Protein AF-0000000086709413 (afdb_homodimer)

Secondary structure (DSSP, 8-state):
---------EEEEEPPHHHHHHTEEEEEGGGGTTT----TTEEEEEEEE-TTS-EEEEEEEEEEETTTEEEEEEE-HHHHHHH---TT-EEEEEEPPTTSSEEE-----/---------EEEEEPPHHHHHHTEEEEEGGGGTTT----TTEEEEEEEE-TTS-EEEEEEEEEEETTTEEEEEEE-HHHHHHH---TT-EEEEEEPPTTSSEEE-----

InterPro domains:
  IPR015300 DNA-binding pseudobarrel domain superfamily [G3DSA:2.40.330.10] (1-108)
  IPR015300 DNA-binding pseudobarrel domain superfamily [SSF101936] (11-97)

Solvent-accessible surface area (backbone atoms only — not comparable to full-atom values): 12435 Å² total; per-residue (Å²): 130,82,78,71,77,70,56,64,52,61,52,73,46,53,38,31,58,65,34,51,77,64,27,38,48,50,45,56,34,76,79,46,50,68,70,44,80,90,46,75,63,27,31,32,45,33,35,35,30,42,82,85,67,52,74,43,80,35,54,31,37,31,41,73,36,96,88,81,36,53,26,34,42,34,59,40,49,67,51,41,75,75,69,56,63,51,58,63,41,50,33,37,38,29,64,56,74,91,88,76,37,66,47,69,69,72,79,80,127,130,83,78,70,76,70,55,64,51,60,51,72,44,52,38,32,59,65,33,51,76,64,26,37,47,50,45,55,33,75,80,47,50,69,70,44,78,90,45,76,62,26,31,32,44,34,34,36,29,42,83,86,68,51,76,43,79,34,55,31,37,30,41,75,38,95,88,80,37,52,26,33,40,35,59,38,51,67,51,39,74,74,68,57,64,50,58,62,41,49,32,37,39,29,63,54,73,90,91,75,36,66,47,71,69,71,78,81,128

Foldseek 3Di:
DPPPPQFDFKDKDFAAQVCLVVQKDKDACVVCVSPDDDDAQKKWWKWKAWPVGDIDIWIKGWHADPVPGIMMMTGRPVCCVPVVDHGRTMMMIGQDPPDGTIDHPPPDD/DPPPPPFDFKDKDFAAQVCLVVQKDKDACVVCVSPDDDDAQKKWWKWKAWPVGDIDIWIKGWHADPVPGIMMMTGRVVVCVPVVDDGRTMMMIGQDPPDGTIDHPPPDD

Sequence (218 aa):
MENQEQGKQSFSSRLTQNEVEDRIILFSYAVVAEFFEFQEDRMFYMDVMDSLGKEWTFVGSFYTNQEVGNYVSINLLQFFTEKGLKPNDEVIFTKRPQGEDEWTWKKFKMENQEQGKQSFSSRLTQNEVEDRIILFSYAVVAEFFEFQEDRMFYMDVMDSLGKEWTFVGSFYTNQEVGNYVSINLLQFFTEKGLKPNDEVIFTKRPQGEDEWTWKKFK

Structure (mmCIF, N/CA/C/O backbone):
data_AF-0000000086709413-model_v1
#
loop_
_entity.id
_entity.type
_entity.pdbx_description
1 polymer 'Uncharacterized protein'
#
loop_
_atom_site.group_PDB
_atom_site.id
_atom_site.type_symbol
_atom_site.label_atom_id
_atom_site.label_alt_id
_atom_site.label_comp_id
_atom_site.label_asym_id
_atom_site.label_entity_id
_atom_site.label_seq_id
_atom_site.pdbx_PDB_ins_code
_atom_site.Cartn_x
_atom_site.Cartn_y
_atom_site.Cartn_z
_atom_site.occupancy
_atom_site.B_iso_or_equiv
_atom_site.auth_seq_id
_atom_site.auth_comp_id
_atom_site.auth_asym_id
_atom_site.auth_atom_id
_atom_site.pdbx_PDB_model_num
ATOM 1 N N . MET A 1 1 ? 16.156 23.062 29.438 1 30.14 1 MET A N 1
ATOM 2 C CA . MET A 1 1 ? 16.297 22.719 28.031 1 30.14 1 MET A CA 1
ATOM 3 C C . MET A 1 1 ? 15.258 21.688 27.609 1 30.14 1 MET A C 1
ATOM 5 O O . MET A 1 1 ? 15.273 20.547 28.094 1 30.14 1 MET A O 1
ATOM 9 N N . GLU A 1 2 ? 13.93 22.078 27.703 1 32.41 2 GLU A N 1
ATOM 10 C CA . GLU A 1 2 ? 12.75 21.219 27.625 1 32.41 2 GLU A CA 1
ATOM 11 C C . GLU A 1 2 ? 12.828 20.297 26.406 1 32.41 2 GLU A C 1
ATOM 13 O O . GLU A 1 2 ? 13.047 20.766 25.281 1 32.41 2 GLU A O 1
ATOM 18 N N . ASN A 1 3 ? 13.523 19.203 26.391 1 37.94 3 ASN A N 1
ATOM 19 C CA . ASN A 1 3 ? 13.766 18.141 25.422 1 37.94 3 ASN A CA 1
ATOM 20 C C . ASN A 1 3 ? 12.523 17.844 24.594 1 37.94 3 ASN A C 1
ATOM 22 O O . ASN A 1 3 ? 11.594 17.188 25.078 1 37.94 3 ASN A O 1
ATOM 26 N N . GLN A 1 4 ? 11.805 18.828 24 1 37 4 GLN A N 1
ATOM 27 C CA . GLN A 1 4 ? 10.547 18.703 23.266 1 37 4 GLN A CA 1
ATOM 28 C C . GLN A 1 4 ? 10.57 17.484 22.344 1 37 4 GLN A C 1
ATOM 30 O O . GLN A 1 4 ? 11.453 17.359 21.484 1 37 4 GLN A O 1
ATOM 35 N N . GLU A 1 5 ? 10.523 16.312 22.734 1 45.03 5 GLU A N 1
ATOM 36 C CA . GLU A 1 5 ? 10.445 15.016 22.062 1 45.03 5 GLU A CA 1
ATOM 37 C C . GLU A 1 5 ? 9.703 15.117 20.734 1 45.03 5 GLU A C 1
ATOM 39 O O . GLU A 1 5 ? 8.484 15.289 20.719 1 45.03 5 GLU A O 1
ATOM 44 N N . GLN A 1 6 ? 9.953 16.141 19.875 1 52.44 6 GLN A N 1
ATOM 45 C CA . GLN A 1 6 ? 9.289 16.484 18.625 1 52.44 6 GLN A CA 1
ATOM 46 C C . GLN A 1 6 ? 8.969 15.227 17.828 1 52.44 6 GLN A C 1
ATOM 48 O O . GLN A 1 6 ? 9.859 14.406 17.562 1 52.44 6 GLN A O 1
ATOM 53 N N . GLY A 1 7 ? 7.844 14.656 18.094 1 57.19 7 GLY A N 1
ATOM 54 C CA . GLY A 1 7 ? 7.363 13.492 17.375 1 57.19 7 GLY A CA 1
ATOM 55 C C . GLY A 1 7 ? 7.887 13.414 15.953 1 57.19 7 GLY A C 1
ATOM 56 O O . GLY A 1 7 ? 8.438 14.383 15.43 1 57.19 7 GLY A O 1
ATOM 57 N N . LYS A 1 8 ? 8.133 12.234 15.453 1 70.5 8 LYS A N 1
ATOM 58 C CA . LYS A 1 8 ? 8.508 12.047 14.055 1 70.5 8 LYS A CA 1
ATOM 59 C C . LYS A 1 8 ? 7.656 12.922 13.141 1 70.5 8 LYS A C 1
ATOM 61 O O . LYS A 1 8 ? 6.434 12.984 13.281 1 70.5 8 LYS A O 1
ATOM 66 N N . GLN A 1 9 ? 8.398 13.742 12.359 1 83.56 9 GLN A N 1
ATOM 67 C CA . GLN A 1 9 ? 7.664 14.633 11.469 1 83.56 9 GLN A CA 1
ATOM 68 C C . GLN A 1 9 ? 7.793 14.188 10.016 1 83.56 9 GLN A C 1
ATOM 70 O O . GLN A 1 9 ? 7.266 14.844 9.109 1 83.56 9 GLN A O 1
ATOM 75 N N . SER A 1 10 ? 8.547 13.094 9.883 1 92.69 10 SER A N 1
ATOM 76 C CA . SER A 1 10 ? 8.734 12.703 8.492 1 92.69 10 SER A CA 1
ATOM 77 C C . SER A 1 10 ? 9.039 11.211 8.375 1 92.69 10 SER A C 1
ATOM 79 O O . SER A 1 10 ? 9.398 10.57 9.367 1 92.69 10 SER A O 1
ATOM 81 N N . PHE A 1 11 ? 8.773 10.609 7.234 1 92.69 11 PHE A N 1
ATOM 82 C CA . PHE A 1 11 ? 9.211 9.266 6.863 1 92.69 11 PHE A CA 1
ATOM 83 C C . PHE A 1 11 ? 9.5 9.18 5.367 1 92.69 11 PHE A C 1
ATOM 85 O O . PHE A 1 11 ? 9.008 10.008 4.59 1 92.69 11 PHE A O 1
ATOM 92 N N . SER A 1 12 ? 10.32 8.258 5.078 1 92 12 SER A N 1
ATOM 93 C CA . SER A 1 12 ? 10.672 8.055 3.676 1 92 12 SER A CA 1
ATOM 94 C C . SER A 1 12 ? 10.094 6.746 3.146 1 92 12 SER A C 1
ATOM 96 O O . SER A 1 12 ? 9.852 5.812 3.912 1 92 12 SER A O 1
ATOM 98 N N . SER A 1 13 ? 9.852 6.738 1.889 1 91.56 13 SER A N 1
ATOM 99 C CA . SER A 1 13 ? 9.383 5.535 1.205 1 91.56 13 SER A CA 1
ATOM 100 C C . SER A 1 13 ? 9.883 5.492 -0.235 1 91.56 13 SER A C 1
ATOM 102 O O . SER A 1 13 ? 10.039 6.531 -0.875 1 91.56 13 SER A O 1
ATOM 104 N N . ARG A 1 14 ? 10.156 4.309 -0.662 1 91.31 14 ARG A N 1
ATOM 105 C CA . ARG A 1 14 ? 10.445 4.105 -2.078 1 91.31 14 ARG A CA 1
ATOM 106 C C . ARG A 1 14 ? 9.195 3.668 -2.836 1 91.31 14 ARG A C 1
ATOM 108 O O . ARG A 1 14 ? 8.516 2.727 -2.426 1 91.31 14 ARG A O 1
ATOM 115 N N . LEU A 1 15 ? 9 4.316 -3.912 1 91.25 15 LEU A N 1
ATOM 116 C CA . LEU A 1 15 ? 7.789 4.035 -4.672 1 91.25 15 LEU A CA 1
ATOM 117 C C . LEU A 1 15 ? 7.891 2.688 -5.375 1 91.25 15 LEU A C 1
ATOM 119 O O . LEU A 1 15 ? 8.914 2.377 -5.992 1 91.25 15 LEU A O 1
ATOM 123 N N . THR A 1 16 ? 6.875 1.906 -5.246 1 90.94 16 THR A N 1
ATOM 124 C CA . THR A 1 16 ? 6.801 0.652 -5.984 1 90.94 16 THR A CA 1
ATOM 125 C C . THR A 1 16 ? 6.258 0.887 -7.395 1 90.94 16 THR A C 1
ATOM 127 O O . THR A 1 16 ? 5.703 1.95 -7.684 1 90.94 16 THR A O 1
ATOM 130 N N . GLN A 1 17 ? 6.488 -0.073 -8.242 1 89.44 17 GLN A N 1
ATOM 131 C CA . GLN A 1 17 ? 5.949 -0.007 -9.594 1 89.44 17 GLN A CA 1
ATOM 132 C C . GLN A 1 17 ? 4.438 0.19 -9.578 1 89.44 17 GLN A C 1
ATOM 134 O O . GLN A 1 17 ? 3.9 1.008 -10.328 1 89.44 17 GLN A O 1
ATOM 139 N N . ASN A 1 18 ? 3.758 -0.518 -8.641 1 90.06 18 ASN A N 1
ATOM 140 C CA . ASN A 1 18 ? 2.303 -0.467 -8.562 1 90.06 18 ASN A CA 1
ATOM 141 C C . ASN A 1 18 ? 1.812 0.913 -8.133 1 90.06 18 ASN A C 1
ATOM 143 O O . ASN A 1 18 ? 0.829 1.423 -8.672 1 90.06 18 ASN A O 1
ATOM 147 N N . GLU A 1 19 ? 2.482 1.489 -7.254 1 91.38 19 GLU A N 1
ATOM 148 C CA . GLU A 1 19 ? 2.109 2.818 -6.773 1 91.38 19 GLU A CA 1
ATOM 149 C C . GLU A 1 19 ? 2.266 3.865 -7.875 1 91.38 19 GLU A C 1
ATOM 151 O O . GLU A 1 19 ? 1.46 4.793 -7.977 1 91.38 19 GLU A O 1
ATOM 156 N N . VAL A 1 20 ? 3.266 3.721 -8.633 1 90.19 20 VAL A N 1
ATOM 157 C CA . VAL A 1 20 ? 3.506 4.652 -9.727 1 90.19 20 VAL A CA 1
ATOM 158 C C . VAL A 1 20 ? 2.416 4.496 -10.789 1 90.19 20 VAL A C 1
ATOM 160 O O . VAL A 1 20 ? 1.867 5.488 -11.273 1 90.19 20 VAL A O 1
ATOM 163 N N . GLU A 1 21 ? 2.137 3.281 -11.117 1 88.12 21 GLU A N 1
ATOM 164 C CA . GLU A 1 21 ? 1.133 3.014 -12.148 1 88.12 21 GLU A CA 1
ATOM 165 C C . GLU A 1 21 ? -0.253 3.465 -11.695 1 88.12 21 GLU A C 1
ATOM 167 O O . GLU A 1 21 ? -1.024 4.008 -12.484 1 88.12 21 GLU A O 1
ATOM 172 N N . ASP A 1 22 ? -0.467 3.348 -10.398 1 89.38 22 ASP A N 1
ATOM 173 C CA . ASP A 1 22 ? -1.793 3.654 -9.875 1 89.38 22 ASP A CA 1
ATOM 174 C C . ASP A 1 22 ? -1.877 5.109 -9.414 1 89.38 22 ASP A C 1
ATOM 176 O O . ASP A 1 22 ? -2.971 5.629 -9.18 1 89.38 22 ASP A O 1
ATOM 180 N N . ARG A 1 23 ? -0.833 5.672 -9.18 1 91.38 23 ARG A N 1
ATOM 181 C CA . ARG A 1 23 ? -0.711 7.059 -8.75 1 91.38 23 ARG A CA 1
ATOM 182 C C . ARG A 1 23 ? -1.275 7.246 -7.344 1 91.38 23 ARG A C 1
ATOM 184 O O . ARG A 1 23 ? -1.819 8.305 -7.023 1 91.38 23 ARG A O 1
ATOM 191 N N . ILE A 1 24 ? -1.296 6.18 -6.609 1 93.56 24 ILE A N 1
ATOM 192 C CA . ILE A 1 24 ? -1.814 6.227 -5.246 1 93.56 24 ILE A CA 1
ATOM 193 C C . ILE A 1 24 ? -0.943 5.367 -4.332 1 93.56 24 ILE A C 1
ATOM 195 O O . ILE A 1 24 ? -0.472 4.301 -4.734 1 93.56 24 ILE A O 1
ATOM 199 N N . ILE A 1 25 ? -0.675 5.844 -3.188 1 94.5 25 ILE A N 1
AT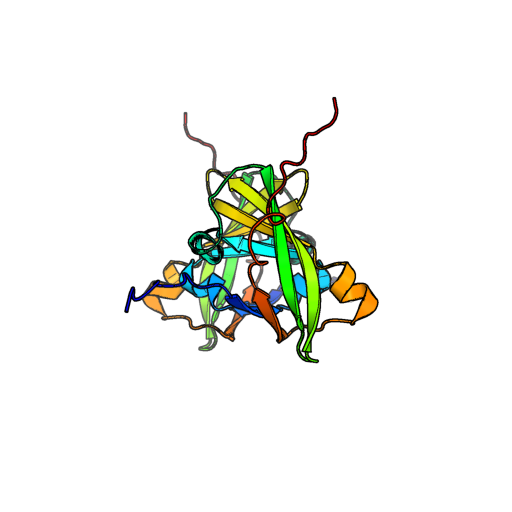OM 200 C CA . ILE A 1 25 ? 0 5.062 -2.156 1 94.5 25 ILE A CA 1
ATOM 201 C C . ILE A 1 25 ? -0.987 4.711 -1.047 1 94.5 25 ILE A C 1
ATOM 203 O O . ILE A 1 25 ? -1.741 5.566 -0.583 1 94.5 25 ILE A O 1
ATOM 207 N N . LEU A 1 26 ? -1.016 3.42 -0.729 1 96.25 26 LEU A N 1
ATOM 208 C CA . LEU A 1 26 ? -1.799 2.91 0.392 1 96.25 26 LEU A CA 1
ATOM 209 C C . LEU A 1 26 ? -0.89 2.324 1.468 1 96.25 26 LEU A C 1
ATOM 211 O O . LEU A 1 26 ? 0.014 1.541 1.164 1 96.25 26 LEU A O 1
ATOM 215 N N . PHE A 1 27 ? -1.166 2.695 2.758 1 96.12 27 PHE A N 1
ATOM 216 C CA . PHE A 1 27 ? -0.385 2.123 3.848 1 96.12 27 PHE A CA 1
ATOM 217 C C . PHE A 1 27 ? -1.156 2.195 5.16 1 96.12 27 PHE A C 1
ATOM 219 O O . PHE A 1 27 ? -2.154 2.912 5.262 1 96.12 27 PHE A O 1
ATOM 226 N N . SER A 1 28 ? -0.691 1.487 6.117 1 95.88 28 SER A N 1
ATOM 227 C CA . SER A 1 28 ? -1.298 1.466 7.445 1 95.88 28 SER A CA 1
ATOM 228 C C . SER A 1 28 ? -1.191 2.826 8.125 1 95.88 28 SER A C 1
ATOM 230 O O . SER A 1 28 ? -0.186 3.523 7.977 1 95.88 28 SER A O 1
ATOM 232 N N . TYR A 1 29 ? -2.145 3.109 8.891 1 95.88 29 TYR A N 1
ATOM 233 C CA . TYR A 1 29 ? -2.152 4.34 9.672 1 95.88 29 TYR A CA 1
ATOM 234 C C . TYR A 1 29 ? -0.973 4.379 10.641 1 95.88 29 TYR A C 1
ATOM 236 O O . TYR A 1 29 ? -0.491 5.457 11 1 95.88 29 TYR A O 1
ATOM 244 N N . ALA A 1 30 ? -0.518 3.307 11.047 1 93.94 30 ALA A N 1
ATOM 245 C CA . ALA A 1 30 ? 0.589 3.238 12 1 93.94 30 ALA A CA 1
ATOM 246 C C . ALA A 1 30 ? 1.767 4.09 11.531 1 93.94 30 ALA A C 1
ATOM 248 O O . ALA A 1 30 ? 2.506 4.641 12.352 1 93.94 30 ALA A O 1
ATOM 249 N N . VAL A 1 31 ? 1.868 4.223 10.266 1 93.62 31 VAL A N 1
ATOM 250 C CA . VAL A 1 31 ? 2.979 4.957 9.672 1 93.62 31 VAL A CA 1
ATOM 251 C C . VAL A 1 31 ? 2.896 6.43 10.062 1 93.62 31 VAL A C 1
ATOM 253 O O . VAL A 1 31 ? 3.922 7.074 10.297 1 93.62 31 VAL A O 1
ATOM 256 N N . VAL A 1 32 ? 1.687 6.945 10.18 1 93.38 32 VAL A N 1
ATOM 257 C CA . VAL A 1 32 ? 1.534 8.383 10.383 1 93.38 32 VAL A CA 1
ATOM 258 C C . VAL A 1 32 ? 0.921 8.641 11.758 1 93.38 32 VAL A C 1
ATOM 260 O O . VAL A 1 32 ? 0.54 9.773 12.07 1 93.38 32 VAL A O 1
ATOM 263 N N . ALA A 1 33 ? 0.832 7.668 12.586 1 93 33 ALA A N 1
ATOM 264 C CA . ALA A 1 33 ? 0.15 7.773 13.875 1 93 33 ALA A CA 1
ATOM 265 C C . ALA A 1 33 ? 0.845 8.781 14.781 1 93 33 ALA A C 1
ATOM 267 O O . ALA A 1 33 ? 0.225 9.336 15.695 1 93 33 ALA A O 1
ATOM 268 N N . GLU A 1 34 ? 2.09 9.016 14.547 1 90.88 34 GLU A N 1
ATOM 269 C CA . GLU A 1 34 ? 2.824 9.984 15.352 1 90.88 34 GLU A CA 1
ATOM 270 C C . GLU A 1 34 ? 2.539 11.414 14.891 1 90.88 34 GLU A C 1
ATOM 272 O O . GLU A 1 34 ? 2.848 12.375 15.594 1 90.88 34 GLU A O 1
ATOM 277 N N . PHE A 1 35 ? 1.959 11.516 13.734 1 89 35 PHE A N 1
ATOM 278 C CA . PHE A 1 35 ? 1.726 12.828 13.133 1 89 35 PHE A CA 1
ATOM 279 C C . PHE A 1 35 ? 0.29 13.281 13.367 1 89 35 PHE A C 1
ATOM 281 O O . PHE A 1 35 ? 0.034 14.469 13.562 1 89 35 PHE A O 1
ATOM 288 N N . PHE A 1 36 ? -0.521 12.336 13.25 1 89.5 36 PHE A N 1
ATOM 289 C CA . PHE A 1 36 ? -1.943 12.656 13.203 1 89.5 36 PHE A CA 1
ATOM 290 C C . PHE A 1 36 ? -2.729 11.758 14.148 1 89.5 36 PHE A C 1
ATOM 292 O O . PHE A 1 36 ? -2.338 10.609 14.391 1 89.5 36 PHE A O 1
ATOM 299 N N . GLU A 1 37 ? -3.775 12.383 14.555 1 90.19 37 GLU A N 1
ATOM 300 C CA . GLU A 1 37 ? -4.785 11.547 15.203 1 90.19 37 GLU A CA 1
ATOM 301 C C . GLU A 1 37 ? -5.734 10.938 14.172 1 90.19 37 GLU A C 1
ATOM 303 O O . GLU A 1 37 ? -6.176 11.625 13.25 1 90.19 37 GLU A O 1
ATOM 308 N N . PHE A 1 38 ? -5.992 9.773 14.422 1 93.44 38 PHE A N 1
ATOM 309 C CA . PHE A 1 38 ? -6.863 9.102 13.469 1 93.44 38 PHE A CA 1
ATOM 310 C C . PHE A 1 38 ? -8.281 9.641 13.555 1 93.44 38 PHE A C 1
ATOM 312 O O . PHE A 1 38 ? -8.828 9.781 14.648 1 93.44 38 PHE A O 1
ATOM 319 N N . GLN A 1 39 ? -8.82 9.953 12.414 1 90.12 39 GLN A N 1
ATOM 320 C CA . GLN A 1 39 ? -10.242 10.234 12.219 1 90.12 39 GLN A CA 1
ATOM 321 C C . GLN A 1 39 ? -10.727 9.711 10.875 1 90.12 39 GLN A C 1
ATOM 323 O O . GLN A 1 39 ? -10.25 10.148 9.82 1 90.12 39 GLN A O 1
ATOM 328 N N . GLU A 1 40 ? -11.656 8.852 10.977 1 89.62 40 GLU A N 1
ATOM 329 C CA . GLU A 1 40 ? -12.141 8.234 9.75 1 89.62 40 GLU A CA 1
ATOM 330 C C . GLU A 1 40 ? -12.742 9.273 8.812 1 89.62 40 GLU A C 1
ATOM 332 O O . GLU A 1 40 ? -13.484 10.164 9.25 1 89.62 40 GLU A O 1
ATOM 337 N N . ASP A 1 41 ? -12.398 9.156 7.578 1 82 41 ASP A N 1
ATOM 338 C CA . ASP A 1 41 ? -12.938 9.984 6.504 1 82 41 ASP A CA 1
ATOM 339 C C . ASP A 1 41 ? -12.469 11.43 6.637 1 82 41 ASP A C 1
ATOM 341 O O . ASP A 1 41 ? -13.094 12.344 6.09 1 82 41 ASP A O 1
ATOM 345 N N . ARG A 1 42 ? -11.523 11.594 7.434 1 87.81 42 ARG A N 1
ATOM 346 C CA . ARG A 1 42 ? -10.883 12.898 7.488 1 87.81 42 ARG A CA 1
ATOM 347 C C . ARG A 1 42 ? -9.688 12.961 6.543 1 87.81 42 ARG A C 1
ATOM 349 O O . ARG A 1 42 ? -9.125 11.93 6.18 1 87.81 42 ARG A O 1
ATOM 356 N N . MET A 1 43 ? -9.461 14.172 6.191 1 92.06 43 MET A N 1
ATOM 357 C CA . MET A 1 43 ? -8.344 14.398 5.277 1 92.06 43 MET A CA 1
ATOM 358 C C . MET A 1 43 ? -7.27 15.258 5.938 1 92.06 43 MET A C 1
ATOM 360 O O . MET A 1 43 ? -7.539 15.969 6.898 1 92.06 43 MET A O 1
ATOM 364 N N . PHE A 1 44 ? -6.066 15.07 5.457 1 91.44 44 PHE A N 1
ATOM 365 C CA . PHE A 1 44 ? -4.941 15.852 5.953 1 91.44 44 PHE A CA 1
ATOM 366 C C . PHE A 1 44 ? -3.986 16.203 4.816 1 91.44 44 PHE A C 1
ATOM 368 O O . PHE A 1 44 ? -3.973 15.539 3.781 1 91.44 44 PHE A O 1
ATOM 375 N N . TYR A 1 45 ? -3.207 17.234 5.074 1 91.12 45 TYR A N 1
ATOM 376 C CA . TYR A 1 45 ? -2.166 17.625 4.133 1 91.12 45 TYR A CA 1
ATOM 377 C C . TYR A 1 45 ? -0.811 17.078 4.551 1 91.12 45 TYR A C 1
ATOM 379 O O . TYR A 1 45 ? -0.48 17.062 5.738 1 91.12 45 TYR A O 1
ATOM 387 N N . MET A 1 46 ? -0.129 16.672 3.578 1 91.62 46 MET A N 1
ATOM 388 C CA . MET A 1 46 ? 1.247 16.219 3.768 1 91.62 46 MET A CA 1
ATOM 389 C C . MET A 1 46 ? 2.152 16.766 2.666 1 91.62 46 MET A C 1
ATOM 391 O O . MET A 1 46 ? 1.764 16.797 1.498 1 91.62 46 MET A O 1
ATOM 395 N N . ASP A 1 47 ? 3.301 17.141 3.104 1 91.81 47 ASP A N 1
ATOM 396 C CA . ASP A 1 47 ? 4.301 17.516 2.107 1 91.81 47 ASP A CA 1
ATOM 397 C C . ASP A 1 47 ? 5.152 16.312 1.706 1 91.81 47 ASP A C 1
ATOM 399 O O . ASP A 1 47 ? 5.535 15.5 2.557 1 91.81 47 ASP A O 1
ATOM 403 N N . VAL A 1 48 ? 5.418 16.203 0.409 1 92.06 48 VAL A N 1
ATOM 404 C CA . VAL A 1 48 ? 6.223 15.117 -0.128 1 92.06 48 VAL A CA 1
ATOM 405 C C . VAL A 1 48 ? 7.371 15.68 -0.959 1 92.06 48 VAL A C 1
ATOM 407 O O . VAL A 1 48 ? 7.145 16.375 -1.949 1 92.06 48 VAL A O 1
ATOM 410 N N . MET A 1 49 ? 8.508 15.344 -0.537 1 91.44 49 MET A N 1
ATOM 411 C CA . MET A 1 49 ? 9.695 15.773 -1.264 1 91.44 49 MET A CA 1
ATOM 412 C C . MET A 1 49 ? 10.172 14.695 -2.23 1 91.44 49 MET A C 1
ATOM 414 O O . MET A 1 49 ? 10.305 13.531 -1.85 1 91.44 49 MET A O 1
ATOM 418 N N . ASP A 1 50 ? 10.414 15.078 -3.418 1 87.12 50 ASP A N 1
ATOM 419 C CA . ASP A 1 50 ? 10.891 14.109 -4.406 1 87.12 50 ASP A CA 1
ATOM 420 C C . ASP A 1 50 ? 12.414 14.039 -4.418 1 87.12 50 ASP A C 1
ATOM 422 O O . ASP A 1 50 ? 13.078 14.68 -3.594 1 87.12 50 ASP A O 1
ATOM 426 N N . SER A 1 51 ? 12.953 13.266 -5.312 1 83.69 51 SER A N 1
ATOM 427 C CA . SER A 1 51 ? 14.383 12.992 -5.359 1 83.69 51 SER A CA 1
ATOM 428 C C . SER A 1 51 ? 15.172 14.211 -5.832 1 83.69 51 SER A C 1
ATOM 430 O O . SER A 1 51 ? 16.391 14.289 -5.637 1 83.69 51 SER A O 1
ATOM 432 N N . LEU A 1 52 ? 14.531 15.172 -6.484 1 84.19 52 LEU A N 1
ATOM 433 C CA . LEU A 1 52 ? 15.195 16.375 -6.973 1 84.19 52 LEU A CA 1
ATOM 434 C C . LEU A 1 52 ? 15.094 17.5 -5.949 1 84.19 52 LEU A C 1
ATOM 436 O O . LEU A 1 52 ? 15.578 18.609 -6.188 1 84.19 52 LEU A O 1
ATOM 440 N N . GLY A 1 53 ? 14.383 17.25 -4.875 1 87.06 53 GLY A N 1
ATOM 441 C CA . GLY A 1 53 ? 14.289 18.219 -3.803 1 87.06 53 GLY A CA 1
ATOM 442 C C . GLY A 1 53 ? 13.039 19.078 -3.893 1 87.06 53 GLY A C 1
ATOM 443 O O . GLY A 1 53 ? 12.844 19.984 -3.076 1 87.06 53 GLY A O 1
ATOM 444 N N . LYS A 1 54 ? 12.258 18.844 -4.953 1 88.94 54 LYS A N 1
ATOM 445 C CA . LYS A 1 54 ? 10.992 19.578 -5.047 1 88.94 54 LYS A CA 1
ATOM 446 C C . LYS A 1 54 ? 9.969 19.031 -4.051 1 88.94 54 LYS A C 1
ATOM 448 O O . LYS A 1 54 ? 9.852 17.812 -3.879 1 88.94 54 LYS A O 1
ATOM 453 N N . GLU A 1 55 ? 9.18 19.969 -3.479 1 89.44 55 GLU A N 1
ATOM 454 C CA . GLU A 1 55 ? 8.156 19.609 -2.506 1 89.44 55 GLU A CA 1
ATOM 455 C C . GLU A 1 55 ? 6.758 19.766 -3.094 1 89.44 55 GLU A C 1
ATOM 457 O O . GLU A 1 55 ? 6.461 20.766 -3.742 1 89.44 55 GLU A O 1
ATOM 462 N N . TRP A 1 56 ? 5.98 18.734 -2.922 1 90.31 56 TRP A N 1
ATOM 463 C CA . TRP A 1 56 ? 4.578 18.719 -3.322 1 90.31 56 TRP A CA 1
ATOM 464 C C . TRP A 1 56 ? 3.668 18.531 -2.111 1 90.31 56 TRP A C 1
ATOM 466 O O . TRP A 1 56 ? 3.998 17.797 -1.183 1 90.31 56 TRP A O 1
ATOM 476 N N . THR A 1 57 ? 2.57 19.234 -2.166 1 90.5 57 THR A N 1
ATOM 477 C CA . THR A 1 57 ? 1.583 19.062 -1.107 1 90.5 57 THR A CA 1
ATOM 478 C C . THR A 1 57 ? 0.448 18.156 -1.575 1 90.5 57 THR A C 1
ATOM 480 O O . THR A 1 57 ? -0.159 18.391 -2.619 1 90.5 57 THR A O 1
ATOM 483 N N . PHE A 1 58 ? 0.223 17.109 -0.777 1 91.56 58 PHE A N 1
ATOM 484 C CA . PHE A 1 58 ? -0.838 16.172 -1.139 1 91.56 58 PHE A CA 1
ATOM 485 C C . PHE A 1 58 ? -1.837 16.016 0.003 1 91.56 58 PHE A C 1
ATOM 487 O O . PHE A 1 58 ? -1.531 16.359 1.15 1 91.56 58 PHE A O 1
ATOM 494 N N . VAL A 1 59 ? -2.938 15.523 -0.43 1 92.31 59 VAL A N 1
ATOM 495 C CA . VAL A 1 59 ? -3.992 15.234 0.536 1 92.31 59 VAL A CA 1
ATOM 496 C C . VAL A 1 59 ? -4.031 13.734 0.825 1 92.31 59 VAL A C 1
ATOM 498 O O . VAL A 1 59 ? -3.979 12.922 -0.097 1 92.31 59 VAL A O 1
ATOM 501 N N . GLY A 1 60 ? -4.004 13.453 2.068 1 94.44 60 GLY A N 1
ATOM 502 C CA . GLY A 1 60 ? -4.242 12.094 2.521 1 94.44 60 GLY A CA 1
ATOM 503 C C . GLY A 1 60 ? -5.58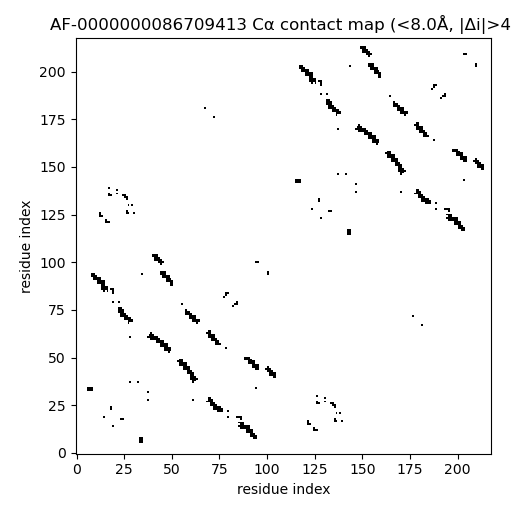2 11.914 3.205 1 94.44 60 GLY A C 1
ATOM 504 O O . GLY A 1 60 ? -6.188 12.891 3.662 1 94.44 60 GLY A O 1
ATOM 505 N N . SER A 1 61 ? -6.066 10.68 3.217 1 95.06 61 SER A N 1
ATOM 506 C CA . SER A 1 61 ? -7.324 10.344 3.881 1 95.06 61 SER A CA 1
ATOM 507 C C . SER A 1 61 ? -7.172 9.117 4.77 1 95.06 61 SER A C 1
ATOM 509 O O . SER A 1 61 ? -6.41 8.203 4.445 1 95.06 61 SER A O 1
ATOM 511 N N . PHE A 1 62 ? -7.969 9.164 5.809 1 96.06 62 PHE A N 1
ATOM 512 C CA . PHE A 1 62 ? -7.988 8.055 6.746 1 96.06 62 PHE A CA 1
ATOM 513 C C . PHE A 1 62 ? -9.18 7.141 6.484 1 96.06 62 PHE A C 1
ATOM 515 O O . PHE A 1 62 ? -10.297 7.613 6.266 1 96.06 62 PHE A O 1
ATOM 522 N N . TYR A 1 63 ? -8.938 5.918 6.543 1 96.12 63 TYR A N 1
ATOM 523 C CA . TYR A 1 63 ? -9.992 4.926 6.363 1 96.12 63 TYR A CA 1
ATOM 524 C C . TYR A 1 63 ? -9.883 3.818 7.402 1 96.12 63 TYR A C 1
ATOM 526 O O . TYR A 1 63 ? -8.812 3.592 7.969 1 96.12 63 TYR A O 1
ATOM 534 N N . THR A 1 64 ? -11 3.191 7.66 1 95.88 64 THR A N 1
ATOM 535 C CA . THR A 1 64 ? -11.031 1.999 8.5 1 95.88 64 THR A CA 1
ATOM 536 C C . THR A 1 64 ? -11.633 0.819 7.742 1 95.88 64 THR A C 1
ATOM 538 O O . THR A 1 64 ? -12.578 0.988 6.965 1 95.88 64 THR A O 1
ATOM 541 N N . ASN A 1 65 ? -11.008 -0.25 7.828 1 93.75 65 ASN A N 1
ATOM 542 C CA . ASN A 1 65 ? -11.523 -1.549 7.402 1 93.75 65 ASN A CA 1
ATOM 543 C C . ASN A 1 65 ? -11.43 -2.582 8.523 1 93.75 65 ASN A C 1
ATOM 545 O O . ASN A 1 65 ? -10.391 -2.705 9.172 1 93.75 65 ASN A O 1
ATOM 549 N N . GLN A 1 66 ? -12.508 -3.305 8.719 1 91.31 66 GLN A N 1
ATOM 550 C CA . GLN A 1 66 ? -12.578 -4.211 9.859 1 91.31 66 GLN A CA 1
ATOM 551 C C . GLN A 1 66 ? -11.484 -5.273 9.789 1 91.31 66 GLN A C 1
ATOM 553 O O . GLN A 1 66 ? -10.961 -5.711 10.812 1 91.31 66 GLN A O 1
ATOM 558 N N . GLU A 1 67 ? -11.102 -5.723 8.641 1 87.75 67 GLU A N 1
ATOM 559 C CA . GLU A 1 67 ? -10.133 -6.797 8.453 1 87.75 67 GLU A CA 1
ATOM 560 C C . GLU A 1 67 ? -8.719 -6.246 8.312 1 87.75 67 GLU A C 1
ATOM 562 O O . GLU A 1 67 ? -7.758 -6.848 8.805 1 87.75 67 GLU A O 1
ATOM 567 N N . VAL A 1 68 ? -8.609 -5.094 7.715 1 91.25 68 VAL A N 1
ATOM 568 C CA . VAL A 1 68 ? -7.309 -4.512 7.418 1 91.25 68 VAL A CA 1
ATOM 569 C C . VAL A 1 68 ? -6.879 -3.596 8.562 1 91.25 68 VAL A C 1
ATOM 571 O O . VAL A 1 68 ? -5.691 -3.496 8.875 1 91.25 68 VAL A O 1
ATOM 574 N N . GLY A 1 69 ? -7.824 -3.016 9.211 1 94.81 69 GLY A N 1
ATOM 575 C CA . GLY A 1 69 ? -7.535 -1.979 10.195 1 94.81 69 GLY A CA 1
ATOM 576 C C . GLY A 1 69 ? -7.566 -0.58 9.609 1 94.81 69 GLY A C 1
ATOM 577 O O . GLY A 1 69 ? -8.266 -0.33 8.617 1 94.81 69 GLY A O 1
ATOM 578 N N . ASN A 1 70 ? -6.914 0.318 10.383 1 97.12 70 ASN A N 1
ATOM 579 C CA . ASN A 1 70 ? -6.855 1.704 9.93 1 97.12 70 ASN A CA 1
ATOM 580 C C . ASN A 1 70 ? -5.75 1.912 8.898 1 97.12 70 ASN A C 1
ATOM 582 O O . ASN A 1 70 ? -4.625 1.444 9.078 1 97.12 70 ASN A O 1
ATOM 586 N N . TYR A 1 71 ? -6.113 2.598 7.812 1 97 71 TYR A N 1
ATOM 587 C CA . TYR A 1 71 ? -5.121 2.814 6.766 1 97 71 TYR A CA 1
ATOM 588 C C . TYR A 1 71 ? -5.285 4.191 6.137 1 97 71 TYR A C 1
ATOM 590 O O . TYR A 1 71 ? -6.242 4.91 6.438 1 97 71 TYR A O 1
ATOM 598 N N . VAL A 1 72 ? -4.301 4.566 5.301 1 96.25 72 VAL A N 1
ATOM 599 C CA . VAL A 1 72 ? -4.215 5.898 4.707 1 96.25 72 VAL A CA 1
ATOM 600 C C . VAL A 1 72 ? -4.039 5.777 3.195 1 96.25 72 VAL A C 1
ATOM 602 O O . VAL A 1 72 ? -3.363 4.863 2.711 1 96.25 72 VAL A O 1
ATOM 605 N N . SER A 1 73 ? -4.633 6.668 2.498 1 96.19 73 SER A N 1
ATOM 606 C CA . SER A 1 73 ? -4.379 6.816 1.068 1 96.19 73 SER A CA 1
ATOM 607 C C . SER A 1 73 ? -3.879 8.219 0.738 1 96.19 73 SER A C 1
ATOM 609 O O . SER A 1 73 ? -4.34 9.203 1.325 1 96.19 73 SER A O 1
ATOM 611 N N . ILE A 1 74 ? -2.924 8.266 -0.096 1 94.25 74 ILE A N 1
ATOM 612 C CA . ILE A 1 74 ? -2.449 9.523 -0.668 1 94.25 74 ILE A CA 1
ATOM 613 C C . ILE A 1 74 ? -2.42 9.414 -2.191 1 94.25 74 ILE A C 1
ATOM 615 O O . ILE A 1 74 ? -1.803 8.5 -2.744 1 94.25 74 ILE A O 1
ATOM 619 N N . ASN A 1 75 ? -3.061 10.305 -2.861 1 91.81 75 ASN A N 1
ATOM 620 C CA . ASN A 1 75 ? -3.037 10.398 -4.316 1 91.81 75 ASN A CA 1
ATOM 621 C C . ASN A 1 75 ? -1.854 11.227 -4.809 1 91.81 75 ASN A C 1
ATOM 623 O O . ASN A 1 75 ? -1.721 12.398 -4.453 1 91.81 75 ASN A O 1
ATOM 627 N N . LEU A 1 76 ? -1.079 10.602 -5.609 1 88.94 76 LEU A N 1
ATOM 628 C CA . LEU A 1 76 ? 0.157 11.234 -6.062 1 88.94 76 LEU A CA 1
ATOM 629 C C . LEU A 1 76 ? 0.052 11.648 -7.527 1 88.94 76 LEU A C 1
ATOM 631 O O . LEU A 1 76 ? 1.059 11.688 -8.242 1 88.94 76 LEU A O 1
ATOM 635 N N . LEU A 1 77 ? -1.079 11.812 -7.988 1 86.19 77 LEU A N 1
ATOM 636 C CA . LEU A 1 77 ? -1.341 12.07 -9.398 1 86.19 77 LEU A CA 1
ATOM 637 C C . LEU A 1 77 ? -0.483 13.219 -9.914 1 86.19 77 LEU A C 1
ATOM 639 O O . LEU A 1 77 ? 0.139 13.117 -10.969 1 86.19 77 LEU A O 1
ATOM 643 N N . GLN A 1 78 ? -0.51 14.344 -9.211 1 80.75 78 GLN A N 1
ATOM 644 C CA . GLN A 1 78 ? 0.209 15.523 -9.688 1 80.75 78 GLN A CA 1
ATOM 645 C C . GLN A 1 78 ? 1.703 15.242 -9.82 1 80.75 78 GLN A C 1
ATOM 647 O O . GLN A 1 78 ? 2.336 15.656 -10.789 1 80.75 78 GLN A O 1
ATOM 652 N N . PHE A 1 79 ? 2.18 14.57 -8.906 1 77.12 79 PHE A N 1
ATOM 653 C CA . PHE A 1 79 ? 3.586 14.188 -8.914 1 77.12 79 PHE A CA 1
ATOM 654 C C . PHE A 1 79 ? 3.918 13.375 -10.164 1 77.12 79 PHE A C 1
ATOM 656 O O . PHE A 1 79 ? 4.934 13.625 -10.82 1 77.12 79 PHE A O 1
ATOM 663 N N . PHE A 1 80 ? 3.086 12.5 -10.438 1 80.69 80 PHE A N 1
ATOM 664 C CA . PHE A 1 80 ? 3.307 11.609 -11.57 1 80.69 80 PHE A CA 1
ATOM 665 C C . PHE A 1 80 ? 3.232 12.383 -12.891 1 80.69 80 PHE A C 1
ATOM 667 O O . PHE A 1 80 ? 4.098 12.227 -13.75 1 80.69 80 PHE A O 1
ATOM 674 N N . THR A 1 81 ? 2.291 13.195 -13.008 1 82.69 81 THR A N 1
ATOM 675 C CA . THR A 1 81 ? 2.068 13.875 -14.281 1 82.69 81 THR A CA 1
ATOM 676 C C . THR A 1 81 ? 3.107 14.969 -14.5 1 82.69 81 THR A C 1
ATOM 678 O O . THR A 1 81 ? 3.578 15.172 -15.617 1 82.69 81 THR A O 1
ATOM 681 N N . GLU A 1 82 ? 3.557 15.625 -13.508 1 84.06 82 GLU A N 1
ATOM 682 C CA . GLU A 1 82 ? 4.438 16.781 -13.672 1 84.06 82 GLU A CA 1
ATOM 683 C C . GLU A 1 82 ? 5.902 16.375 -13.547 1 84.06 82 GLU A C 1
ATOM 685 O O . GLU A 1 82 ? 6.754 16.891 -14.281 1 84.06 82 GLU A O 1
ATOM 690 N N . LYS A 1 83 ? 6.195 15.477 -12.656 1 80.38 83 LYS A N 1
ATOM 691 C CA . LYS A 1 83 ? 7.598 15.172 -12.383 1 80.38 83 LYS A CA 1
ATOM 692 C C . LYS A 1 83 ? 8.016 13.867 -13.047 1 80.38 83 LYS A C 1
ATOM 694 O O . LYS A 1 83 ? 9.203 13.594 -13.211 1 80.38 83 LYS A O 1
ATOM 699 N N . GLY A 1 84 ? 6.984 13.094 -13.367 1 84.25 84 GLY A N 1
ATOM 700 C CA . GLY A 1 84 ? 7.324 11.805 -13.961 1 84.25 84 GLY A CA 1
ATOM 701 C C . GLY A 1 84 ? 7.996 10.859 -12.984 1 84.25 84 GLY A C 1
ATOM 702 O O . GLY A 1 84 ? 9.031 10.266 -13.297 1 84.25 84 GLY A O 1
ATOM 703 N N . LEU A 1 85 ? 7.504 10.805 -11.727 1 80.94 85 LEU A N 1
ATOM 704 C CA . LEU A 1 85 ? 8.062 9.906 -10.727 1 80.94 85 LEU A CA 1
ATOM 705 C C . LEU A 1 85 ? 8.078 8.469 -11.242 1 80.94 85 LEU A C 1
ATOM 707 O O . LEU A 1 85 ? 7.141 8.039 -11.914 1 80.94 85 LEU A O 1
ATOM 711 N N . LYS A 1 86 ? 9.227 7.809 -10.938 1 87.44 86 LYS A N 1
ATOM 712 C CA . LYS A 1 86 ? 9.461 6.441 -11.391 1 87.44 86 LYS A CA 1
ATOM 713 C C . LYS A 1 86 ? 9.508 5.469 -10.219 1 87.44 86 LYS A C 1
ATOM 715 O O . LYS A 1 86 ? 9.727 5.879 -9.07 1 87.44 86 LYS A O 1
ATOM 720 N N . PRO A 1 87 ? 9.234 4.184 -10.547 1 88.75 87 PRO A N 1
ATOM 721 C CA . PRO A 1 87 ? 9.461 3.174 -9.508 1 88.75 87 PRO A CA 1
ATOM 722 C C . PRO A 1 87 ? 10.844 3.275 -8.867 1 88.75 87 PRO A C 1
ATOM 724 O O . PRO A 1 87 ? 11.82 3.582 -9.555 1 88.75 87 PRO A O 1
ATOM 727 N N . ASN A 1 88 ? 10.867 3.141 -7.594 1 88.06 88 ASN A N 1
ATOM 728 C CA . ASN A 1 88 ? 12.086 3.113 -6.801 1 88.06 88 ASN A CA 1
ATOM 729 C C . ASN A 1 88 ? 12.578 4.523 -6.477 1 88.06 88 ASN A C 1
ATOM 731 O O . ASN A 1 88 ? 13.586 4.691 -5.789 1 88.06 88 ASN A O 1
ATOM 735 N N . ASP A 1 89 ? 11.891 5.512 -6.988 1 89.38 89 ASP A N 1
ATOM 736 C CA . ASP A 1 89 ? 12.203 6.848 -6.488 1 89.38 89 ASP A CA 1
ATOM 737 C C . ASP A 1 89 ? 11.93 6.949 -4.988 1 89.38 89 ASP A C 1
ATOM 739 O O . ASP A 1 89 ? 10.906 6.457 -4.504 1 89.38 89 ASP A O 1
ATOM 743 N N . GLU A 1 90 ? 12.828 7.516 -4.246 1 90.69 90 GLU A N 1
ATOM 744 C CA . GLU A 1 90 ? 12.602 7.797 -2.83 1 90.69 90 GLU A CA 1
ATOM 745 C C . GLU A 1 90 ? 11.844 9.102 -2.643 1 90.69 90 GLU A C 1
ATOM 747 O O . GLU A 1 90 ? 12.141 10.102 -3.295 1 90.69 90 GLU A O 1
ATOM 752 N N . VAL A 1 91 ? 10.836 9.016 -1.83 1 92.81 91 VAL A N 1
ATOM 753 C CA . VAL A 1 91 ? 10.086 10.211 -1.476 1 92.81 91 VAL A CA 1
ATOM 754 C C . VAL A 1 91 ? 10.055 10.375 0.042 1 92.81 91 VAL A C 1
ATOM 756 O O . VAL A 1 91 ? 10.094 9.383 0.779 1 92.81 91 VAL A O 1
ATOM 759 N N . ILE A 1 92 ? 10.07 11.617 0.497 1 93.94 92 ILE A N 1
ATOM 760 C CA . ILE A 1 92 ? 10.016 11.906 1.924 1 93.94 92 ILE A CA 1
ATOM 761 C C . ILE A 1 92 ? 8.711 12.625 2.254 1 93.94 92 ILE A C 1
ATOM 763 O O . ILE A 1 92 ? 8.414 13.688 1.701 1 93.94 92 ILE A O 1
ATOM 767 N N . PHE A 1 93 ? 7.957 12.008 3.109 1 94.12 93 PHE A N 1
ATOM 768 C CA . PHE A 1 93 ? 6.707 12.578 3.598 1 94.12 93 PHE A CA 1
ATOM 769 C C . PHE A 1 93 ? 6.938 13.367 4.883 1 94.12 93 PHE A C 1
ATOM 771 O O . PHE A 1 93 ? 7.57 12.867 5.816 1 94.12 93 PHE A O 1
ATOM 778 N N . THR A 1 94 ? 6.406 14.578 4.895 1 93.12 94 THR A N 1
ATOM 779 C CA . THR A 1 94 ? 6.602 15.438 6.059 1 93.12 94 THR A CA 1
ATOM 780 C C . THR A 1 94 ? 5.285 16.078 6.484 1 93.12 94 THR A C 1
ATOM 782 O O . THR A 1 94 ? 4.527 16.562 5.641 1 93.12 94 THR A O 1
ATOM 785 N N . LYS A 1 95 ? 5.023 16 7.816 1 90.88 95 LYS A N 1
ATOM 786 C CA . LYS A 1 95 ? 3.881 16.719 8.359 1 90.88 95 LYS A CA 1
ATOM 787 C C . LYS A 1 95 ? 4.051 18.234 8.18 1 90.88 95 LYS A C 1
ATOM 789 O O . LYS A 1 95 ? 5.133 18.766 8.422 1 90.88 95 LYS A O 1
ATOM 794 N N . ARG A 1 96 ? 2.961 18.844 7.738 1 85.56 96 ARG A N 1
ATOM 795 C CA . ARG A 1 96 ? 3.002 20.297 7.59 1 85.56 96 ARG A CA 1
ATOM 796 C C . ARG A 1 96 ? 2.904 20.984 8.945 1 85.56 96 ARG A C 1
ATOM 798 O O . ARG A 1 96 ? 2.295 20.453 9.875 1 85.56 96 ARG A O 1
ATOM 805 N N . PRO A 1 97 ? 3.699 22.047 9.102 1 72 97 PRO A N 1
ATOM 806 C CA . PRO A 1 97 ? 3.617 22.797 10.359 1 72 97 PRO A CA 1
ATOM 807 C C . PRO A 1 97 ? 2.184 23.141 10.742 1 72 97 PRO A C 1
ATOM 809 O O . PRO A 1 97 ? 1.297 23.156 9.883 1 72 97 PRO A O 1
ATOM 812 N N . GLN A 1 98 ? 1.741 23.406 11.977 1 62.84 98 GLN A N 1
ATOM 813 C CA . GLN A 1 98 ? 0.517 23.656 12.727 1 62.84 98 GLN A CA 1
ATOM 814 C C . GLN A 1 98 ? -0.39 24.641 11.992 1 62.84 98 GLN A C 1
ATOM 816 O O . GLN A 1 98 ? 0.083 25.641 11.438 1 62.84 98 GLN A O 1
ATOM 821 N N . GLY A 1 99 ? -1.844 24.391 11.961 1 58.03 99 GLY A N 1
ATOM 822 C CA . GLY A 1 99 ? -2.994 25.219 11.625 1 58.03 99 GLY A CA 1
ATOM 823 C C . GLY A 1 99 ? -3.76 24.719 10.414 1 58.03 99 GLY A C 1
ATOM 824 O O . GLY A 1 99 ? -4.961 24.969 10.289 1 58.03 99 GLY A O 1
ATOM 825 N N . GLU A 1 100 ? -3.201 24.172 9.336 1 57.56 100 GLU A N 1
ATOM 826 C CA . GLU A 1 100 ? -3.965 23.938 8.117 1 57.56 100 GLU A CA 1
ATOM 827 C C . GLU A 1 100 ? -3.893 22.469 7.695 1 57.56 100 GLU A C 1
ATOM 829 O O . GLU A 1 100 ? -4.098 22.141 6.523 1 57.56 100 GLU A O 1
ATOM 834 N N . ASP A 1 101 ? -3.775 21.531 8.656 1 64.06 101 ASP A N 1
ATOM 835 C CA . ASP A 1 101 ? -3.242 20.266 8.148 1 64.06 101 ASP A CA 1
ATOM 836 C C . ASP A 1 101 ? -4.348 19.234 7.977 1 64.06 101 ASP A C 1
ATOM 838 O O . ASP A 1 101 ? -4.184 18.25 7.246 1 64.06 101 ASP A O 1
ATOM 842 N N . GLU A 1 102 ? -5.48 19.578 8.68 1 66.56 102 GLU A N 1
ATOM 843 C CA . GLU A 1 102 ? -6.516 18.562 8.586 1 66.56 102 GLU A CA 1
ATOM 844 C C . GLU A 1 102 ? -7.883 19.172 8.312 1 66.56 102 GLU A C 1
ATOM 846 O O . GLU A 1 102 ? -8.164 20.297 8.758 1 66.56 102 GLU A O 1
ATOM 851 N N . TRP A 1 103 ? -8.602 18.641 7.355 1 70.44 103 TRP A N 1
ATOM 852 C CA . TRP A 1 103 ? -9.961 19.109 7.082 1 70.44 103 TRP A CA 1
ATOM 853 C C . TRP A 1 103 ? -10.891 17.938 6.82 1 70.44 103 TRP A C 1
ATOM 855 O O . TRP A 1 103 ? -10.438 16.828 6.508 1 70.44 103 TRP A O 1
ATOM 865 N N . THR A 1 104 ? -12.078 18.078 7.406 1 64.62 104 THR A N 1
ATOM 866 C CA . THR A 1 104 ? -13.094 17.047 7.152 1 64.62 104 THR A CA 1
ATOM 867 C C . THR A 1 104 ? -13.828 17.328 5.844 1 64.62 104 THR A C 1
ATOM 869 O O . THR A 1 104 ? -14.047 18.5 5.48 1 64.62 104 THR A O 1
ATOM 872 N N . TRP A 1 105 ? -13.711 16.406 4.891 1 57.53 105 TRP A N 1
ATOM 873 C CA . TRP A 1 105 ? -14.508 16.531 3.674 1 57.53 105 TRP A CA 1
ATOM 874 C C . TRP A 1 105 ? -15.992 16.438 3.984 1 57.53 105 TRP A C 1
ATOM 876 O O . TRP A 1 105 ? -16.453 15.484 4.613 1 57.53 105 TRP A O 1
ATOM 886 N N . LYS A 1 106 ? -16.703 17.469 4.406 1 50.28 106 LYS A N 1
ATOM 887 C CA . LYS A 1 106 ? -18.172 17.422 4.484 1 50.28 106 LYS A CA 1
ATOM 888 C C . LYS A 1 106 ? -18.781 17.156 3.111 1 50.28 106 LYS A C 1
ATOM 890 O O . LYS A 1 106 ? -18.359 17.75 2.113 1 50.28 106 LYS A O 1
ATOM 895 N N . LYS A 1 107 ? -19.266 15.836 2.82 1 46.81 107 LYS A N 1
ATOM 896 C CA . LYS A 1 107 ? -20.188 15.656 1.699 1 46.81 107 LYS A CA 1
ATOM 897 C C . LYS A 1 107 ? -21.188 16.797 1.619 1 46.81 107 LYS A C 1
ATOM 899 O O . LYS A 1 107 ? -21.891 17.078 2.588 1 46.81 107 LYS A O 1
ATOM 904 N N . PHE A 1 108 ? -21.062 17.891 1.025 1 36.94 108 PHE A N 1
ATOM 905 C CA . PHE A 1 108 ? -22.234 18.703 0.769 1 36.94 108 PHE A CA 1
ATOM 906 C C . PHE A 1 108 ? -23.391 17.844 0.263 1 36.94 108 PHE A C 1
ATOM 908 O O . PHE A 1 108 ? -23.203 17.016 -0.632 1 36.94 108 PHE A O 1
ATOM 915 N N . LYS A 1 109 ? -24.375 17.656 1.174 1 30.06 109 LYS A N 1
ATOM 916 C CA . LYS A 1 109 ? -25.719 17.344 0.697 1 30.06 109 LYS A CA 1
ATOM 917 C C . LYS A 1 109 ? -26.219 18.375 -0.312 1 30.06 109 LYS A C 1
ATOM 919 O O . LYS A 1 109 ? -26 19.578 -0.125 1 30.06 109 LYS A O 1
ATOM 924 N N . MET B 1 1 ? -1.716 -22.922 -33.781 1 30.28 1 MET B N 1
ATOM 925 C CA . MET B 1 1 ? -0.821 -22.625 -32.656 1 30.28 1 MET B CA 1
ATOM 926 C C . MET B 1 1 ? -1.434 -21.578 -31.734 1 30.28 1 MET B C 1
ATOM 928 O O . MET B 1 1 ? -1.648 -20.438 -32.125 1 30.28 1 MET B O 1
ATOM 932 N N . GLU B 1 2 ? -2.605 -21.922 -31.094 1 32.84 2 GLU B N 1
ATOM 933 C CA . GLU B 1 2 ? -3.535 -21.047 -30.375 1 32.84 2 GLU B CA 1
ATOM 934 C C . GLU B 1 2 ? -2.801 -20.156 -29.375 1 32.84 2 GLU B C 1
ATOM 936 O O . GLU B 1 2 ? -2.041 -20.641 -28.547 1 32.84 2 GLU B O 1
ATOM 941 N N . ASN B 1 3 ? -2.189 -19.078 -29.75 1 37.66 3 ASN B N 1
ATOM 942 C CA 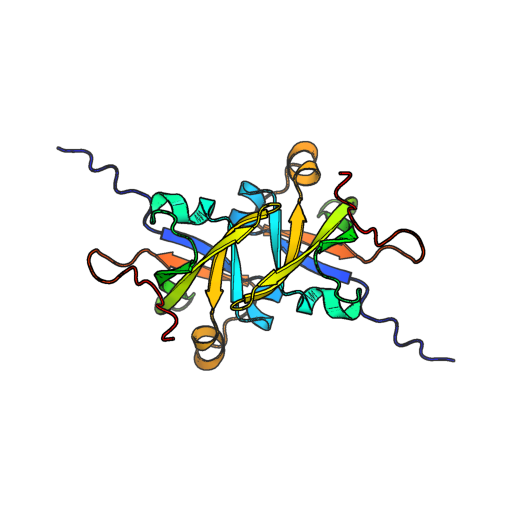. ASN B 1 3 ? -1.444 -18.047 -29.031 1 37.66 3 ASN B CA 1
ATOM 943 C C . ASN B 1 3 ? -2.064 -17.766 -27.656 1 37.66 3 ASN B C 1
ATOM 945 O O . ASN B 1 3 ? -3.084 -17.078 -27.578 1 37.66 3 ASN B O 1
ATOM 949 N N . GLN B 1 4 ? -2.365 -18.75 -26.781 1 37.09 4 GLN B N 1
ATOM 950 C CA . GLN B 1 4 ? -3.023 -18.625 -25.484 1 37.09 4 GLN B CA 1
ATOM 951 C C . GLN B 1 4 ? -2.469 -17.438 -24.703 1 37.09 4 GLN B C 1
ATOM 953 O O . GLN B 1 4 ? -1.266 -17.359 -24.453 1 37.09 4 GLN B O 1
ATOM 958 N N . GLU B 1 5 ? -2.648 -16.266 -25.016 1 44.72 5 GLU B N 1
ATOM 959 C CA . GLU B 1 5 ? -2.307 -14.992 -24.375 1 44.72 5 GLU B CA 1
ATOM 960 C C . GLU B 1 5 ? -2.27 -15.117 -22.859 1 44.72 5 GLU B C 1
ATOM 962 O O . GLU B 1 5 ? -3.312 -15.273 -22.219 1 44.72 5 GLU B O 1
ATOM 967 N N . GLN B 1 6 ? -1.637 -16.156 -22.281 1 51.84 6 GLN B N 1
ATOM 968 C CA . GLN B 1 6 ? -1.574 -16.5 -20.859 1 51.84 6 GLN B CA 1
ATOM 969 C C . GLN B 1 6 ? -1.415 -15.242 -20 1 51.84 6 GLN B C 1
ATOM 971 O O . GLN B 1 6 ? -0.495 -14.453 -20.219 1 51.84 6 GLN B O 1
ATOM 976 N N . GLY B 1 7 ? -2.51 -14.641 -19.688 1 56.41 7 GLY B N 1
ATOM 977 C CA . GLY B 1 7 ? -2.537 -13.469 -18.828 1 56.41 7 GLY B CA 1
ATOM 978 C C . GLY B 1 7 ? -1.382 -13.43 -17.844 1 56.41 7 GLY B C 1
ATOM 979 O O . GLY B 1 7 ? -0.691 -14.43 -17.656 1 56.41 7 GLY B O 1
ATOM 980 N N . LYS B 1 8 ? -0.857 -12.273 -17.547 1 69.69 8 LYS B N 1
ATOM 981 C CA . LYS B 1 8 ? 0.157 -12.109 -16.516 1 69.69 8 LYS B CA 1
ATOM 982 C C . LYS B 1 8 ? -0.172 -12.953 -15.289 1 69.69 8 LYS B C 1
ATOM 984 O O . LYS B 1 8 ? -1.312 -12.961 -14.82 1 69.69 8 LYS B O 1
ATOM 989 N N . GLN B 1 9 ? 0.822 -13.828 -14.984 1 83.44 9 GLN B N 1
ATOM 990 C CA . GLN B 1 9 ? 0.574 -14.688 -13.828 1 83.44 9 GLN B CA 1
ATOM 991 C C . GLN B 1 9 ? 1.41 -14.25 -12.625 1 83.44 9 GLN B C 1
ATOM 993 O O . GLN B 1 9 ? 1.365 -14.883 -11.57 1 83.44 9 GLN B O 1
ATOM 998 N N . SER B 1 10 ? 2.164 -13.195 -12.914 1 92.38 10 SER B N 1
ATOM 999 C CA . SER B 1 10 ? 3.016 -12.805 -11.789 1 92.38 10 SER B CA 1
ATOM 1000 C C . SER B 1 10 ? 3.375 -11.32 -11.859 1 92.38 10 SER B C 1
ATOM 1002 O O . SER B 1 10 ? 3.229 -10.688 -12.906 1 92.38 10 SER B O 1
ATOM 1004 N N . PHE B 1 11 ? 3.732 -10.703 -10.75 1 92.5 11 PHE B N 1
ATOM 1005 C CA . PHE B 1 11 ? 4.324 -9.375 -10.648 1 92.5 11 PHE B CA 1
ATOM 1006 C C . PHE B 1 11 ? 5.312 -9.312 -9.492 1 92.5 11 PHE B C 1
ATOM 1008 O O . PHE B 1 11 ? 5.246 -10.125 -8.562 1 92.5 11 PHE B O 1
ATOM 1015 N N . SER B 1 12 ? 6.188 -8.422 -9.641 1 91.88 12 SER B N 1
ATOM 1016 C CA . SER B 1 12 ? 7.188 -8.234 -8.602 1 91.88 12 SER B CA 1
ATOM 1017 C C . SER B 1 12 ? 6.984 -6.91 -7.867 1 91.88 12 SER B C 1
ATOM 1019 O O . SER B 1 12 ? 6.422 -5.969 -8.422 1 91.88 12 SER B O 1
ATOM 1021 N N . SER B 1 13 ? 7.398 -6.906 -6.648 1 91.44 13 SER B N 1
ATOM 1022 C CA . SER B 1 13 ? 7.371 -5.695 -5.84 1 91.44 13 SER B CA 1
ATOM 1023 C C . SER B 1 13 ? 8.516 -5.676 -4.828 1 91.44 13 SER B C 1
ATOM 1025 O O . SER B 1 13 ? 8.945 -6.727 -4.355 1 91.44 13 SER B O 1
ATOM 1027 N N . ARG B 1 14 ? 8.984 -4.5 -4.594 1 91.12 14 ARG B N 1
ATOM 1028 C CA . ARG B 1 14 ? 9.938 -4.32 -3.504 1 91.12 14 ARG B CA 1
ATOM 1029 C C . ARG B 1 14 ? 9.234 -3.855 -2.232 1 91.12 14 ARG B C 1
ATOM 1031 O O . ARG B 1 14 ? 8.477 -2.887 -2.256 1 91.12 14 ARG B O 1
ATOM 1038 N N . LEU B 1 15 ? 9.57 -4.527 -1.207 1 91.12 15 LEU B N 1
ATOM 1039 C CA . LEU B 1 15 ? 8.898 -4.223 0.05 1 91.12 15 LEU B CA 1
ATOM 1040 C C . LEU B 1 15 ? 9.367 -2.883 0.608 1 91.12 15 LEU B C 1
ATOM 1042 O O . LEU B 1 15 ? 10.57 -2.613 0.653 1 91.12 15 LEU B O 1
ATOM 1046 N N . THR B 1 16 ? 8.453 -2.064 0.977 1 90.81 16 THR B N 1
ATOM 1047 C CA . THR B 1 16 ? 8.789 -0.817 1.658 1 90.81 16 THR B CA 1
ATOM 1048 C C . THR B 1 16 ? 8.992 -1.056 3.15 1 90.81 16 THR B C 1
ATOM 1050 O O . THR B 1 16 ? 8.617 -2.105 3.676 1 90.81 16 THR B O 1
ATOM 1053 N N . GLN B 1 17 ? 9.641 -0.111 3.779 1 89.25 17 GLN B N 1
ATOM 1054 C CA . GLN B 1 17 ? 9.828 -0.18 5.223 1 89.25 17 GLN B CA 1
ATOM 1055 C C . GLN B 1 17 ? 8.492 -0.336 5.945 1 89.25 17 GLN B C 1
ATOM 1057 O O . GLN B 1 17 ? 8.367 -1.153 6.859 1 89.25 17 GLN B O 1
ATOM 1062 N N . ASN B 1 18 ? 7.473 0.396 5.469 1 90.12 18 ASN B N 1
ATOM 1063 C CA . ASN B 1 18 ? 6.164 0.388 6.113 1 90.12 18 ASN B CA 1
ATOM 1064 C C . ASN B 1 18 ? 5.48 -0.968 5.977 1 90.12 18 ASN B C 1
ATOM 1066 O O . ASN B 1 18 ? 4.871 -1.46 6.926 1 90.12 18 ASN B O 1
ATOM 1070 N N . GLU B 1 19 ? 5.613 -1.548 4.887 1 91.31 19 GLU B N 1
ATOM 1071 C CA . GLU B 1 19 ? 5.008 -2.855 4.652 1 91.31 19 GLU B CA 1
ATOM 1072 C C . GLU B 1 19 ? 5.645 -3.926 5.535 1 91.31 19 GLU B C 1
ATOM 1074 O O . GLU B 1 19 ? 4.961 -4.832 6.012 1 91.31 19 GLU B O 1
ATOM 1079 N N . VAL B 1 20 ? 6.895 -3.814 5.699 1 90.06 20 VAL B N 1
ATOM 1080 C CA . VAL B 1 20 ? 7.609 -4.77 6.535 1 90.06 20 VAL B CA 1
ATOM 1081 C C . VAL B 1 20 ? 7.191 -4.59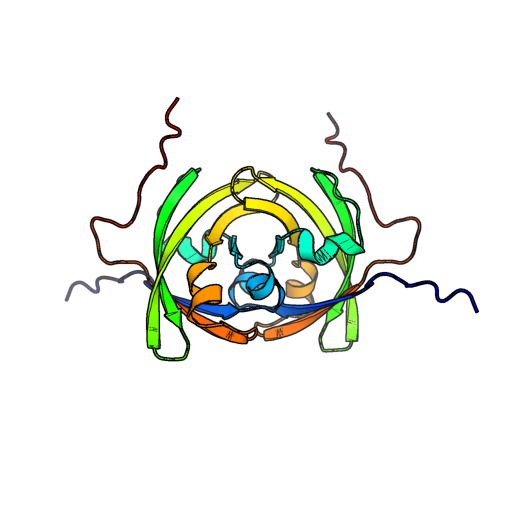 7.996 1 90.06 20 VAL B C 1
ATOM 1083 O O . VAL B 1 20 ? 6.918 -5.57 8.695 1 90.06 20 VAL B O 1
ATOM 1086 N N . GLU B 1 21 ? 7.156 -3.369 8.43 1 88.12 21 GLU B N 1
ATOM 1087 C CA . GLU B 1 21 ? 6.805 -3.086 9.82 1 88.12 21 GLU B CA 1
ATOM 1088 C C . GLU B 1 21 ? 5.363 -3.482 10.109 1 88.12 21 GLU B C 1
ATOM 1090 O O . GLU B 1 21 ? 5.066 -4.012 11.188 1 88.12 21 GLU B O 1
ATOM 1095 N N . ASP B 1 22 ? 4.535 -3.328 9.109 1 89.44 22 ASP B N 1
ATOM 1096 C CA . ASP B 1 22 ? 3.111 -3.586 9.305 1 89.44 22 ASP B CA 1
ATOM 1097 C C . ASP B 1 22 ? 2.758 -5.027 8.953 1 89.44 22 ASP B C 1
ATOM 1099 O O . ASP B 1 22 ? 1.675 -5.508 9.297 1 89.44 22 ASP B O 1
ATOM 1103 N N . ARG B 1 23 ? 3.541 -5.621 8.258 1 91.12 23 ARG B N 1
ATOM 1104 C CA . ARG B 1 23 ? 3.379 -7.008 7.828 1 91.12 23 ARG B CA 1
ATOM 1105 C C . ARG B 1 23 ? 2.186 -7.148 6.887 1 91.12 23 ARG B C 1
ATOM 1107 O O . ARG B 1 23 ? 1.479 -8.156 6.926 1 91.12 23 ARG B O 1
ATOM 1114 N N . ILE B 1 24 ? 1.874 -6.094 6.219 1 93.56 24 ILE B N 1
ATOM 1115 C CA . ILE B 1 24 ? 0.751 -6.105 5.289 1 93.56 24 ILE B CA 1
ATOM 1116 C C . ILE B 1 24 ? 1.095 -5.27 4.055 1 93.56 24 ILE B C 1
ATOM 1118 O O . ILE B 1 24 ? 1.748 -4.23 4.164 1 93.56 24 ILE B O 1
ATOM 1122 N N . ILE B 1 25 ? 0.725 -5.738 2.932 1 94.44 25 ILE B N 1
ATOM 1123 C CA . ILE B 1 25 ? 0.828 -4.973 1.694 1 94.44 25 ILE B CA 1
ATOM 1124 C C . ILE B 1 25 ? -0.567 -4.582 1.212 1 94.44 25 ILE B C 1
ATOM 1126 O O . ILE B 1 25 ? -1.479 -5.41 1.19 1 94.44 25 ILE B O 1
ATOM 1130 N N . LEU B 1 26 ? -0.703 -3.289 0.934 1 96.38 26 LEU B N 1
ATOM 1131 C CA . LEU B 1 26 ? -1.918 -2.748 0.335 1 96.38 26 LEU B CA 1
ATOM 1132 C C . LEU B 1 26 ? -1.636 -2.186 -1.054 1 96.38 26 LEU B C 1
ATOM 1134 O O . LEU B 1 26 ? -0.679 -1.429 -1.239 1 96.38 26 LEU B O 1
ATOM 1138 N N . PHE B 1 27 ? -2.516 -2.533 -2.033 1 96.12 27 PHE B N 1
ATOM 1139 C CA . PHE B 1 27 ? -2.355 -1.976 -3.371 1 96.12 27 PHE B CA 1
ATOM 1140 C C . PHE B 1 27 ? -3.674 -2.012 -4.133 1 96.12 27 PHE B C 1
ATOM 1142 O O . PHE B 1 27 ? -4.621 -2.686 -3.719 1 96.12 27 PHE B O 1
ATOM 1149 N N . SER B 1 28 ? -3.715 -1.328 -5.207 1 95.81 28 SER B N 1
ATOM 1150 C CA . SER B 1 28 ? -4.895 -1.283 -6.062 1 95.81 28 SER B CA 1
ATOM 1151 C C . SER B 1 28 ? -5.172 -2.645 -6.691 1 95.81 28 SER B C 1
ATOM 1153 O O . SER B 1 28 ? -4.242 -3.375 -7.043 1 95.81 28 SER B O 1
ATOM 1155 N N . TYR B 1 29 ? -6.391 -2.904 -6.891 1 95.75 29 TYR B N 1
ATOM 1156 C CA . TYR B 1 29 ? -6.816 -4.129 -7.559 1 95.75 29 TYR B CA 1
ATOM 1157 C C . TYR B 1 29 ? -6.266 -4.199 -8.977 1 95.75 29 TYR B C 1
ATOM 1159 O O . TYR B 1 29 ? -6.051 -5.289 -9.516 1 95.75 29 TYR B O 1
ATOM 1167 N N . ALA B 1 30 ? -6.035 -3.121 -9.562 1 93.88 30 ALA B N 1
ATOM 1168 C CA . ALA B 1 30 ? -5.535 -3.078 -10.938 1 93.88 30 ALA B CA 1
ATOM 1169 C C . ALA B 1 30 ? -4.309 -3.969 -11.102 1 93.88 30 ALA B C 1
ATOM 1171 O O . ALA B 1 30 ? -4.082 -4.535 -12.172 1 93.88 30 ALA B O 1
ATOM 1172 N N . VAL B 1 31 ? -3.598 -4.113 -10.047 1 93.44 31 VAL B N 1
ATOM 1173 C CA . VAL B 1 31 ? -2.355 -4.879 -10.062 1 93.44 31 VAL B CA 1
ATOM 1174 C C . VAL B 1 31 ? -2.656 -6.348 -10.352 1 93.44 31 VAL B C 1
ATOM 1176 O O . VAL B 1 31 ? -1.893 -7.016 -11.055 1 93.44 31 VAL B O 1
ATOM 1179 N N . VAL B 1 32 ? -3.785 -6.82 -9.852 1 93.38 32 VAL B N 1
ATOM 1180 C CA . VAL B 1 32 ? -4.059 -8.25 -9.953 1 93.38 32 VAL B CA 1
ATOM 1181 C C . VAL B 1 32 ? -5.27 -8.484 -10.852 1 93.38 32 VAL B C 1
ATOM 1183 O O . VAL B 1 32 ? -5.789 -9.602 -10.922 1 93.38 32 VAL B O 1
ATOM 1186 N N . ALA B 1 33 ? -5.734 -7.512 -11.531 1 93 33 ALA B N 1
ATOM 1187 C CA . ALA B 1 33 ? -6.961 -7.59 -12.32 1 93 33 ALA B CA 1
ATOM 1188 C C . ALA B 1 33 ? -6.82 -8.609 -13.453 1 93 33 ALA B C 1
ATOM 1190 O O . ALA B 1 33 ? -7.82 -9.133 -13.953 1 93 33 ALA B O 1
ATOM 1191 N N . GLU B 1 34 ? -5.625 -8.891 -13.844 1 90.56 34 GLU B N 1
ATOM 1192 C CA . GLU B 1 34 ? -5.402 -9.875 -14.898 1 90.56 34 GLU B CA 1
ATOM 1193 C C . GLU B 1 34 ? -5.477 -11.297 -14.344 1 90.56 34 GLU B C 1
ATOM 1195 O O . GLU B 1 34 ? -5.586 -12.266 -15.102 1 90.56 34 GLU B O 1
ATOM 1200 N N . PHE B 1 35 ? -5.438 -11.391 -13.047 1 88.88 35 PHE B N 1
ATOM 1201 C CA . PHE B 1 35 ? -5.387 -12.695 -12.398 1 88.88 35 PHE B CA 1
ATOM 1202 C C . PHE B 1 35 ? -6.766 -13.102 -11.891 1 88.88 35 PHE B C 1
ATOM 1204 O O . PHE B 1 35 ? -7.121 -14.281 -11.914 1 88.88 35 PHE B O 1
ATOM 1211 N N . PHE B 1 36 ? -7.371 -12.141 -11.391 1 89.62 36 PHE B N 1
ATOM 1212 C CA . PHE B 1 36 ? -8.594 -12.406 -10.648 1 89.62 36 PHE B CA 1
ATOM 1213 C C . PHE B 1 36 ? -9.719 -11.484 -11.094 1 89.62 36 PHE B C 1
ATOM 1215 O O . PHE B 1 36 ? -9.469 -10.352 -11.516 1 89.62 36 PHE B O 1
ATOM 1222 N N . GLU B 1 37 ? -10.867 -12.07 -10.914 1 90.12 37 GLU B N 1
ATOM 1223 C CA . GLU B 1 37 ? -12.039 -11.203 -10.984 1 90.12 37 GLU B CA 1
ATOM 1224 C C . GLU B 1 37 ? -12.359 -10.586 -9.633 1 90.12 37 GLU B C 1
ATOM 1226 O O . GLU B 1 37 ? -12.305 -11.266 -8.602 1 90.12 37 GLU B O 1
ATOM 1231 N N . PHE B 1 38 ? -12.641 -9.406 -9.758 1 93.31 38 PHE B N 1
ATOM 1232 C CA . PHE B 1 38 ? -12.914 -8.719 -8.5 1 93.31 38 PHE B CA 1
ATOM 1233 C C . PHE B 1 38 ? -14.211 -9.227 -7.879 1 93.31 38 PHE B C 1
ATOM 1235 O O . PHE B 1 38 ? -15.227 -9.336 -8.57 1 93.31 38 PHE B O 1
ATOM 1242 N N . GLN B 1 39 ? -14.141 -9.523 -6.621 1 90 39 GLN B N 1
ATOM 1243 C CA . GLN B 1 39 ? -15.289 -9.766 -5.758 1 90 39 GLN B CA 1
ATOM 1244 C C . GLN B 1 39 ? -15.039 -9.25 -4.344 1 90 39 GLN B C 1
ATOM 1246 O O . GLN B 1 39 ? -14.125 -9.711 -3.66 1 90 39 GLN B O 1
ATOM 1251 N N . GLU B 1 40 ? -15.867 -8.352 -3.99 1 89.38 40 GLU B N 1
ATOM 1252 C CA . GLU B 1 40 ? -15.664 -7.734 -2.684 1 89.38 40 GLU B CA 1
ATOM 1253 C C . GLU B 1 40 ? -15.758 -8.766 -1.564 1 89.38 40 GLU B C 1
ATOM 1255 O O . GLU B 1 40 ? -16.641 -9.625 -1.578 1 89.38 40 GLU B O 1
ATOM 1260 N N . ASP B 1 41 ? -14.852 -8.672 -0.668 1 81.88 41 ASP B N 1
ATOM 1261 C CA . ASP B 1 41 ? -14.812 -9.492 0.538 1 81.88 41 ASP B CA 1
ATOM 1262 C C . ASP B 1 41 ? -14.492 -10.945 0.201 1 81.88 41 ASP B C 1
ATOM 1264 O O . ASP B 1 41 ? -14.781 -11.852 0.99 1 81.88 41 ASP B O 1
ATOM 1268 N N . ARG B 1 42 ? -14.086 -11.141 -0.95 1 87.81 42 ARG B N 1
ATOM 1269 C CA . ARG B 1 42 ? -13.578 -12.461 -1.305 1 87.81 42 ARG B CA 1
ATOM 1270 C C . ARG B 1 42 ? -12.078 -12.555 -1.059 1 87.81 42 ARG B C 1
ATOM 1272 O O . ARG B 1 42 ? -11.383 -11.539 -1.034 1 87.81 42 ARG B O 1
ATOM 1279 N N . MET B 1 43 ? -11.742 -13.773 -0.842 1 91.88 43 MET B N 1
ATOM 1280 C CA . MET B 1 43 ? -10.328 -14.031 -0.588 1 91.88 43 MET B CA 1
ATOM 1281 C C . MET B 1 43 ? -9.734 -14.906 -1.683 1 91.88 43 MET B C 1
ATOM 1283 O O . MET B 1 43 ? -10.461 -15.609 -2.387 1 91.88 43 MET B O 1
ATOM 1287 N N . PHE B 1 44 ? -8.438 -14.758 -1.861 1 91.38 44 PHE B N 1
ATOM 1288 C CA . PHE B 1 44 ? -7.715 -15.57 -2.842 1 91.38 44 PHE B CA 1
ATOM 1289 C C . PHE B 1 44 ? -6.336 -15.945 -2.32 1 91.38 44 PHE B C 1
ATOM 1291 O O . PHE B 1 44 ? -5.801 -15.289 -1.427 1 91.38 44 PHE B O 1
ATOM 1298 N N . TYR B 1 45 ? -5.805 -16.984 -2.91 1 91.12 45 TYR B N 1
ATOM 1299 C CA . TYR B 1 45 ? -4.445 -17.406 -2.594 1 91.12 45 TYR B CA 1
ATOM 1300 C C . TYR B 1 45 ? -3.455 -16.891 -3.627 1 91.12 45 TYR B C 1
ATOM 1302 O O . TYR B 1 45 ? -3.744 -16.875 -4.824 1 91.12 45 TYR B O 1
ATOM 1310 N N . MET B 1 46 ? -2.381 -16.5 -3.125 1 91.56 46 MET B N 1
ATOM 1311 C CA . MET B 1 46 ? -1.257 -16.078 -3.961 1 91.56 46 MET B CA 1
ATOM 1312 C C . MET B 1 46 ? 0.052 -16.672 -3.441 1 91.56 46 MET B C 1
ATOM 1314 O O . MET B 1 46 ? 0.283 -16.703 -2.232 1 91.56 46 MET B O 1
ATOM 1318 N N . ASP B 1 47 ? 0.827 -17.094 -4.363 1 91.62 47 ASP B N 1
ATOM 1319 C CA . ASP B 1 47 ? 2.178 -17.5 -3.986 1 91.62 47 ASP B CA 1
ATOM 1320 C C . ASP B 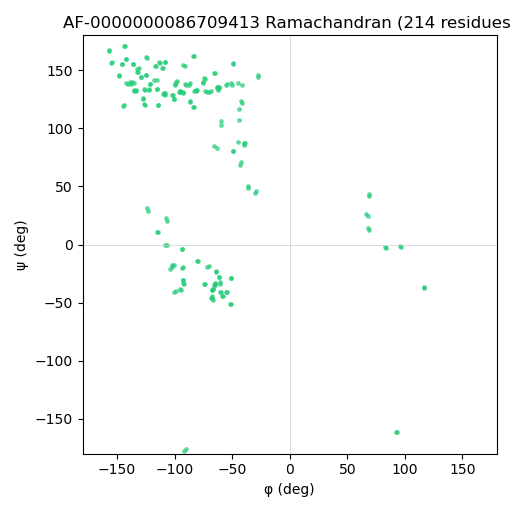1 47 ? 3.148 -16.312 -4.066 1 91.62 47 ASP B C 1
ATOM 1322 O O . ASP B 1 47 ? 3.088 -15.523 -5.004 1 91.62 47 ASP B O 1
ATOM 1326 N N . VAL B 1 48 ? 4 -16.219 -3.072 1 91.62 48 VAL B N 1
ATOM 1327 C CA . VAL B 1 48 ? 4.992 -15.156 -3.01 1 91.62 48 VAL B CA 1
ATOM 1328 C C . VAL B 1 48 ? 6.387 -15.758 -2.848 1 91.62 48 VAL B C 1
ATOM 1330 O O . VAL B 1 48 ? 6.664 -16.438 -1.859 1 91.62 48 VAL B O 1
ATOM 1333 N N . MET B 1 49 ? 7.18 -15.461 -3.787 1 91.06 49 MET B N 1
ATOM 1334 C CA . MET B 1 49 ? 8.555 -15.938 -3.742 1 91.06 49 MET B CA 1
ATOM 1335 C C . MET B 1 49 ? 9.477 -14.875 -3.152 1 91.06 49 MET B C 1
ATOM 1337 O O . MET B 1 49 ? 9.445 -13.719 -3.564 1 91.06 49 MET B O 1
ATOM 1341 N N . ASP B 1 50 ? 10.281 -15.266 -2.252 1 86.69 50 ASP B N 1
ATOM 1342 C CA . ASP B 1 50 ? 11.211 -14.32 -1.641 1 86.69 50 ASP B CA 1
ATOM 1343 C C . ASP B 1 50 ? 12.547 -14.305 -2.385 1 86.69 50 ASP B C 1
ATOM 1345 O O . ASP B 1 50 ? 12.695 -14.953 -3.42 1 86.69 50 ASP B O 1
ATOM 1349 N N . SER B 1 51 ? 13.477 -13.523 -1.885 1 83.69 51 SER B N 1
ATOM 1350 C CA . SER B 1 51 ? 14.758 -13.305 -2.553 1 83.69 51 SER B CA 1
ATOM 1351 C C . SER B 1 51 ? 15.633 -14.547 -2.512 1 83.69 51 SER B C 1
ATOM 1353 O O . SER B 1 51 ? 16.594 -14.672 -3.279 1 83.69 51 SER B O 1
ATOM 1355 N N . LEU B 1 52 ? 15.375 -15.5 -1.619 1 84.12 52 LEU B N 1
ATOM 1356 C CA . LEU B 1 52 ? 16.156 -16.734 -1.501 1 84.12 52 LEU B CA 1
ATOM 1357 C C . LEU B 1 52 ? 15.523 -17.844 -2.322 1 84.12 52 LEU B C 1
ATOM 1359 O O . LEU B 1 52 ? 16.031 -18.969 -2.34 1 84.12 52 LEU B O 1
ATOM 1363 N N . GLY B 1 53 ? 14.391 -17.562 -2.906 1 86.88 53 GLY B N 1
ATOM 1364 C CA . GLY B 1 53 ? 13.742 -18.531 -3.773 1 86.88 53 GLY B CA 1
ATOM 1365 C C . GLY B 1 53 ? 12.688 -19.344 -3.064 1 86.88 53 GLY B C 1
ATOM 1366 O O . GLY B 1 53 ? 12.086 -20.25 -3.66 1 86.88 53 GLY B O 1
ATOM 1367 N N . LYS B 1 54 ? 12.531 -19.078 -1.765 1 88.44 54 LYS B N 1
ATOM 1368 C CA . LYS B 1 54 ? 11.461 -19.766 -1.05 1 88.44 54 LYS B CA 1
ATOM 1369 C C . LYS B 1 54 ? 10.094 -19.188 -1.414 1 88.44 54 LYS B C 1
ATOM 1371 O O . LYS B 1 54 ? 9.945 -17.969 -1.526 1 88.44 54 LYS B O 1
ATOM 1376 N N . GLU B 1 55 ? 9.086 -20.109 -1.498 1 88.94 55 GLU B N 1
ATOM 1377 C CA . GLU B 1 55 ? 7.73 -19.703 -1.841 1 88.94 55 GLU B CA 1
ATOM 1378 C C . GLU B 1 55 ? 6.797 -19.812 -0.639 1 88.94 55 GLU B C 1
ATOM 1380 O O . GLU B 1 55 ? 6.824 -20.812 0.078 1 88.94 55 GLU B O 1
ATOM 1385 N N . TRP B 1 56 ? 6.082 -18.75 -0.406 1 89.69 56 TRP B N 1
ATOM 1386 C CA . TRP B 1 56 ? 5.055 -18.688 0.628 1 89.69 56 TRP B CA 1
ATOM 1387 C C . TRP B 1 56 ? 3.674 -18.484 0.012 1 89.69 56 TRP B C 1
ATOM 1389 O O . TRP B 1 56 ? 3.527 -17.766 -0.978 1 89.69 56 TRP B O 1
ATOM 1399 N N . THR B 1 57 ? 2.723 -19.156 0.607 1 90.12 57 THR B N 1
ATOM 1400 C CA . THR B 1 57 ? 1.349 -18.953 0.162 1 90.12 57 THR B CA 1
ATOM 1401 C C . THR B 1 57 ? 0.609 -18.016 1.111 1 90.12 57 THR B C 1
ATOM 1403 O O . THR B 1 57 ? 0.58 -18.234 2.322 1 90.12 57 THR B O 1
ATOM 1406 N N . PHE B 1 58 ? 0.056 -16.953 0.512 1 91.19 58 PHE B N 1
ATOM 1407 C CA . PHE B 1 58 ? -0.67 -15.992 1.334 1 91.19 58 PHE B CA 1
ATOM 1408 C C . PHE B 1 58 ? -2.098 -15.82 0.831 1 91.19 58 PHE B C 1
ATOM 1410 O O . PHE B 1 58 ? -2.402 -16.156 -0.316 1 91.19 58 PHE B O 1
ATOM 1417 N N . VAL B 1 59 ? -2.822 -15.312 1.747 1 92.06 59 VAL B N 1
ATOM 1418 C CA . VAL B 1 59 ? -4.211 -15 1.423 1 92.06 59 VAL B CA 1
ATOM 1419 C C . VAL B 1 59 ? -4.352 -13.5 1.171 1 92.06 59 VAL B C 1
ATOM 1421 O O . VAL B 1 59 ? -3.834 -12.68 1.936 1 92.06 59 VAL B O 1
ATOM 1424 N N . GLY B 1 60 ? -4.938 -13.211 0.071 1 94.31 60 GLY B N 1
ATOM 1425 C CA . GLY B 1 60 ? -5.332 -11.844 -0.229 1 94.31 60 GLY B CA 1
ATOM 1426 C C . GLY B 1 60 ? -6.836 -11.633 -0.169 1 94.31 60 GLY B C 1
ATOM 1427 O O . GLY B 1 60 ? -7.605 -12.586 -0.26 1 94.31 60 GLY B O 1
ATOM 1428 N N . SER B 1 61 ? -7.23 -10.375 0.042 1 95 61 SER B N 1
ATOM 1429 C CA . SER B 1 61 ? -8.641 -10.008 0.079 1 95 61 SER B CA 1
ATOM 1430 C C . SER B 1 61 ? -8.914 -8.773 -0.778 1 95 61 SER B C 1
ATOM 1432 O O . SER B 1 61 ? -8.07 -7.883 -0.878 1 95 61 SER B O 1
ATOM 1434 N N . PHE B 1 62 ? -10.117 -8.797 -1.293 1 95.94 62 PHE B N 1
ATOM 1435 C CA . PHE B 1 62 ? -10.562 -7.672 -2.111 1 95.94 62 PHE B CA 1
ATOM 1436 C C . PHE B 1 62 ? -11.445 -6.734 -1.303 1 95.94 62 PHE B C 1
ATOM 1438 O O . PHE B 1 62 ? -12.32 -7.18 -0.555 1 95.94 62 PHE B O 1
ATOM 1445 N N . TYR B 1 63 ? -11.234 -5.512 -1.487 1 96.19 63 TYR B N 1
ATOM 1446 C CA . TYR B 1 63 ? -12.039 -4.496 -0.82 1 96.19 63 TYR B CA 1
ATOM 1447 C C . TYR B 1 63 ? -12.422 -3.385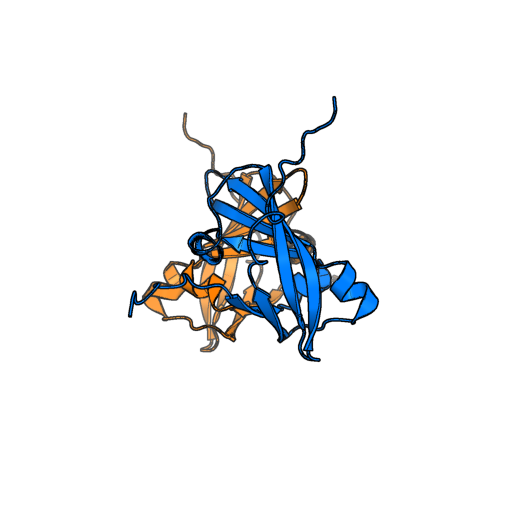 -1.788 1 96.19 63 TYR B C 1
ATOM 1449 O O . TYR B 1 63 ? -11.766 -3.184 -2.809 1 96.19 63 TYR B O 1
ATOM 1457 N N . THR B 1 64 ? -13.5 -2.73 -1.475 1 95.88 64 THR B N 1
ATOM 1458 C CA . THR B 1 64 ? -13.906 -1.53 -2.197 1 95.88 64 THR B CA 1
ATOM 1459 C C . THR B 1 64 ? -14.023 -0.341 -1.249 1 95.88 64 THR B C 1
ATOM 1461 O O . THR B 1 64 ? -14.477 -0.489 -0.114 1 95.88 64 THR B O 1
ATOM 1464 N N . ASN B 1 65 ? -13.469 0.724 -1.639 1 93.94 65 ASN B N 1
ATOM 1465 C CA . ASN B 1 65 ? -13.68 2.035 -1.03 1 93.94 65 ASN B CA 1
ATOM 1466 C C . ASN B 1 65 ? -14.125 3.066 -2.062 1 93.94 65 ASN B C 1
ATOM 1468 O O . ASN B 1 65 ? -13.539 3.166 -3.141 1 93.94 65 ASN B O 1
ATOM 1472 N N . GLN B 1 66 ? -15.141 3.791 -1.706 1 91.44 66 GLN B N 1
ATOM 1473 C CA . GLN B 1 66 ? -15.734 4.703 -2.674 1 91.44 66 GLN B CA 1
ATOM 1474 C C . GLN B 1 66 ? -14.727 5.742 -3.152 1 91.44 66 GLN B C 1
ATOM 1476 O O . GLN B 1 66 ? -14.773 6.176 -4.305 1 91.44 66 GLN B O 1
ATOM 1481 N N . GLU B 1 67 ? -13.812 6.168 -2.352 1 87.94 67 GLU B N 1
ATOM 1482 C CA . GLU B 1 67 ? -12.859 7.219 -2.676 1 87.94 67 GLU B CA 1
ATOM 1483 C C . GLU B 1 67 ? -11.57 6.633 -3.25 1 87.94 67 GLU B C 1
ATOM 1485 O O . GLU B 1 67 ? -10.961 7.223 -4.145 1 87.94 67 GLU B O 1
ATOM 1490 N N . VAL B 1 68 ? -11.227 5.477 -2.773 1 91.25 68 VAL B N 1
ATOM 1491 C CA . VAL B 1 68 ? -9.953 4.863 -3.158 1 91.25 68 VAL B CA 1
ATOM 1492 C C . VAL B 1 68 ? -10.172 3.943 -4.359 1 91.25 68 VAL B C 1
ATOM 1494 O O . VAL B 1 68 ? -9.289 3.816 -5.215 1 91.25 68 VAL B O 1
ATOM 1497 N N . GLY B 1 69 ? -11.328 3.389 -4.445 1 94.75 69 GLY B N 1
ATOM 1498 C CA . GLY B 1 69 ? -11.578 2.348 -5.43 1 94.75 69 GLY B CA 1
ATOM 1499 C C . GLY B 1 69 ? -11.352 0.948 -4.891 1 94.75 69 GLY B C 1
ATOM 1500 O O . GLY B 1 69 ? -11.477 0.712 -3.688 1 94.75 69 GLY B O 1
ATOM 1501 N N . ASN B 1 70 ? -11.195 0.033 -5.867 1 97.12 70 ASN B N 1
ATOM 1502 C CA . ASN B 1 70 ? -10.953 -1.356 -5.492 1 97.12 70 ASN B CA 1
ATOM 1503 C C . ASN B 1 70 ? -9.492 -1.6 -5.129 1 97.12 70 ASN B C 1
ATOM 1505 O O . ASN B 1 70 ? -8.594 -1.161 -5.844 1 97.12 70 ASN B O 1
ATOM 1509 N N . TYR B 1 71 ? -9.297 -2.285 -4.004 1 97 71 TYR B N 1
ATOM 1510 C CA . TYR B 1 71 ? -7.926 -2.537 -3.574 1 97 71 TYR B CA 1
ATOM 1511 C C . TYR B 1 71 ? -7.801 -3.916 -2.936 1 97 71 TYR B C 1
ATOM 1513 O O . TYR B 1 71 ? -8.797 -4.605 -2.729 1 97 71 TYR B O 1
ATOM 1521 N N . VAL B 1 72 ? -6.543 -4.312 -2.686 1 96.19 72 VAL B N 1
ATOM 1522 C CA . VAL B 1 72 ? -6.211 -5.648 -2.201 1 96.19 72 VAL B CA 1
ATOM 1523 C C . VAL B 1 72 ? -5.312 -5.539 -0.971 1 96.19 72 VAL B C 1
ATOM 1525 O O . VAL B 1 72 ? -4.461 -4.652 -0.891 1 96.19 72 VAL B O 1
ATOM 1528 N N . SER B 1 73 ? -5.512 -6.414 -0.075 1 96.19 73 SER B N 1
ATOM 1529 C CA . SER B 1 73 ? -4.59 -6.574 1.045 1 96.19 73 SER B CA 1
ATOM 1530 C C . SER B 1 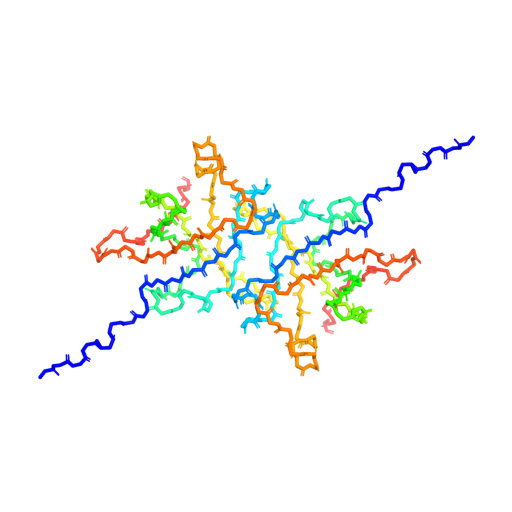73 ? -4.027 -7.992 1.096 1 96.19 73 SER B C 1
ATOM 1532 O O . SER B 1 73 ? -4.738 -8.961 0.817 1 96.19 73 SER B O 1
ATOM 1534 N N . ILE B 1 74 ? -2.793 -8.062 1.36 1 94.19 74 ILE B N 1
ATOM 1535 C CA . ILE B 1 74 ? -2.131 -9.336 1.638 1 94.19 74 ILE B CA 1
ATOM 1536 C C . ILE B 1 74 ? -1.365 -9.242 2.955 1 94.19 74 ILE B C 1
ATOM 1538 O O . ILE B 1 74 ? -0.545 -8.336 3.141 1 94.19 74 ILE B O 1
ATOM 1542 N N . ASN B 1 75 ? -1.617 -10.141 3.857 1 91.69 75 ASN B N 1
ATOM 1543 C CA . ASN B 1 75 ? -0.899 -10.234 5.125 1 91.69 75 ASN B CA 1
ATOM 1544 C C . ASN B 1 75 ? 0.373 -11.07 4.984 1 91.69 75 ASN B C 1
ATOM 1546 O O . ASN B 1 75 ? 0.319 -12.227 4.578 1 91.69 75 ASN B O 1
ATOM 1550 N N . LEU B 1 76 ? 1.443 -10.453 5.344 1 88.81 76 LEU B N 1
ATOM 1551 C CA . LEU B 1 76 ? 2.746 -11.078 5.148 1 88.81 76 LEU B CA 1
ATOM 1552 C C . LEU B 1 76 ? 3.326 -11.547 6.477 1 88.81 76 LEU B C 1
ATOM 1554 O O . LEU B 1 76 ? 4.547 -11.656 6.625 1 88.81 76 LEU B O 1
ATOM 1558 N N . LEU B 1 77 ? 2.531 -11.711 7.422 1 86 77 LEU B N 1
ATOM 1559 C CA . LEU B 1 77 ? 2.961 -12.008 8.781 1 86 77 LEU B CA 1
ATOM 1560 C C . LEU B 1 77 ? 3.914 -13.195 8.805 1 86 77 LEU B C 1
ATOM 1562 O O . LEU B 1 77 ? 4.969 -13.148 9.445 1 86 77 LEU B O 1
ATOM 1566 N N . GLN B 1 78 ? 3.521 -14.289 8.172 1 80.88 78 GLN B N 1
ATOM 1567 C CA . GLN B 1 78 ? 4.336 -15.492 8.219 1 80.88 78 GLN B CA 1
ATOM 1568 C C . GLN B 1 78 ? 5.719 -15.25 7.617 1 80.88 78 GLN B C 1
ATOM 1570 O O . GLN B 1 78 ? 6.727 -15.711 8.156 1 80.88 78 GLN B O 1
ATOM 1575 N N . PHE B 1 79 ? 5.734 -14.562 6.582 1 76.75 79 PHE B N 1
ATOM 1576 C CA . PHE B 1 79 ? 6.988 -14.211 5.926 1 76.75 79 PHE B CA 1
ATOM 1577 C C . PHE B 1 79 ? 7.906 -13.453 6.879 1 76.75 79 PHE B C 1
ATOM 1579 O O . PHE B 1 79 ? 9.102 -13.734 6.949 1 76.75 79 PHE B O 1
ATOM 1586 N N . PHE B 1 80 ? 7.34 -12.57 7.543 1 79.75 80 PHE B N 1
ATOM 1587 C CA . PHE B 1 80 ? 8.094 -11.734 8.461 1 79.75 80 PHE B CA 1
ATOM 1588 C C . PHE B 1 80 ? 8.641 -12.562 9.625 1 79.75 80 PHE B C 1
ATOM 1590 O O . PHE B 1 80 ? 9.828 -12.469 9.945 1 79.75 80 PHE B O 1
ATOM 1597 N N . THR B 1 81 ? 7.848 -13.336 10.195 1 82.81 81 THR B N 1
ATOM 1598 C CA . THR B 1 81 ? 8.25 -14.047 11.406 1 82.81 81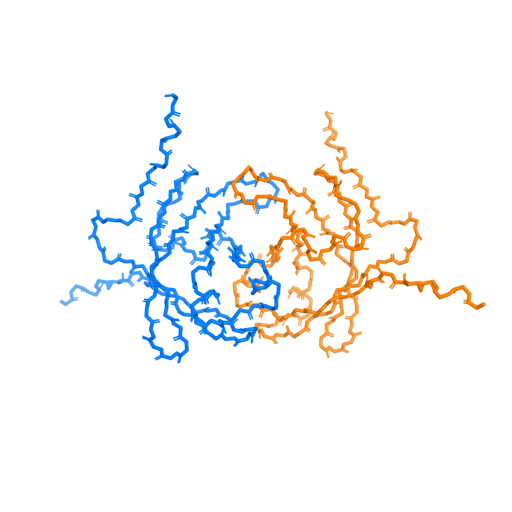 THR B CA 1
ATOM 1599 C C . THR B 1 81 ? 9.227 -15.164 11.07 1 82.81 81 THR B C 1
ATOM 1601 O O . THR B 1 81 ? 10.164 -15.422 11.828 1 82.81 81 THR B O 1
ATOM 1604 N N . GLU B 1 82 ? 9.109 -15.789 9.977 1 83.5 82 GLU B N 1
ATOM 1605 C CA . GLU B 1 82 ? 9.922 -16.969 9.672 1 83.5 82 GLU B CA 1
ATOM 1606 C C . GLU B 1 82 ? 11.164 -16.578 8.867 1 83.5 82 GLU B C 1
ATOM 1608 O O . GLU B 1 82 ? 12.242 -17.141 9.086 1 83.5 82 GLU B O 1
ATOM 1613 N N . LYS B 1 83 ? 11.016 -15.672 7.969 1 78.94 83 LYS B N 1
ATOM 1614 C CA . LYS B 1 83 ? 12.117 -15.398 7.055 1 78.94 83 LYS B CA 1
ATOM 1615 C C . LYS B 1 83 ? 12.836 -14.109 7.434 1 78.94 83 LYS B C 1
ATOM 1617 O O . LYS B 1 83 ? 13.977 -13.883 7.027 1 78.94 83 LYS B O 1
ATOM 1622 N N . GLY B 1 84 ? 12.117 -13.297 8.18 1 83.19 84 GLY B N 1
ATOM 1623 C CA . GLY B 1 84 ? 12.734 -12.023 8.523 1 83.19 84 GLY B CA 1
ATOM 1624 C C . GLY B 1 84 ? 12.883 -11.094 7.332 1 83.19 84 GLY B C 1
ATOM 1625 O O . GLY B 1 84 ? 13.953 -10.539 7.102 1 83.19 84 GLY B O 1
ATOM 1626 N N . LEU B 1 85 ? 11.836 -11 6.492 1 78.44 85 LEU B N 1
ATOM 1627 C CA . LEU B 1 85 ? 11.867 -10.117 5.328 1 78.44 85 LEU B CA 1
ATOM 1628 C C . LEU B 1 85 ? 12.195 -8.688 5.742 1 78.44 85 LEU B C 1
ATOM 1630 O O . LEU B 1 85 ? 11.75 -8.219 6.797 1 78.44 85 LEU B O 1
ATOM 1634 N N . LYS B 1 86 ? 13.078 -8.094 4.895 1 86.94 86 LYS B N 1
ATOM 1635 C CA . LYS B 1 86 ? 13.562 -6.742 5.156 1 86.94 86 LYS B CA 1
ATOM 1636 C C . LYS B 1 86 ? 13.062 -5.762 4.098 1 86.94 86 LYS B C 1
ATOM 1638 O O . LYS B 1 86 ? 12.688 -6.168 2.994 1 86.94 86 LYS B O 1
ATOM 1643 N N . PRO B 1 87 ? 13.016 -4.48 4.492 1 88.75 87 PRO B N 1
ATOM 1644 C CA . PRO B 1 87 ? 12.727 -3.469 3.475 1 88.75 87 PRO B CA 1
ATOM 1645 C C . PRO B 1 87 ? 13.625 -3.604 2.242 1 88.75 87 PRO B C 1
ATOM 1647 O O . PRO B 1 87 ? 14.805 -3.939 2.365 1 88.75 87 PRO B O 1
ATOM 1650 N N . ASN B 1 88 ? 13.039 -3.441 1.123 1 87.88 88 ASN B N 1
ATOM 1651 C CA . ASN B 1 88 ? 13.719 -3.438 -0.167 1 87.88 88 ASN B CA 1
ATOM 1652 C C . ASN B 1 88 ? 13.945 -4.855 -0.684 1 87.88 88 ASN B C 1
ATOM 1654 O O . ASN B 1 88 ? 14.492 -5.043 -1.772 1 87.88 88 ASN B O 1
ATOM 1658 N N . ASP B 1 89 ? 13.539 -5.816 0.102 1 89.06 89 ASP B N 1
ATOM 1659 C CA . ASP B 1 89 ? 13.531 -7.156 -0.482 1 89.06 89 ASP B CA 1
ATOM 1660 C C . ASP B 1 89 ? 12.562 -7.234 -1.659 1 89.06 89 ASP B C 1
ATOM 1662 O O . ASP B 1 89 ? 11.445 -6.715 -1.588 1 89.06 89 ASP B O 1
ATOM 1666 N N . GLU B 1 90 ? 12.992 -7.797 -2.742 1 90.62 90 GLU B N 1
ATOM 1667 C CA . GLU B 1 90 ? 12.094 -8.062 -3.865 1 90.62 90 GLU B CA 1
ATOM 1668 C C . GLU B 1 90 ? 11.297 -9.344 -3.65 1 90.62 90 GLU B C 1
ATOM 1670 O O . GLU B 1 90 ? 11.852 -10.359 -3.215 1 90.62 90 GLU B O 1
ATOM 1675 N N . VAL B 1 91 ? 10.039 -9.227 -3.873 1 92.56 91 VAL B N 1
ATOM 1676 C CA . VAL B 1 91 ? 9.172 -10.391 -3.805 1 92.56 91 VAL B CA 1
ATOM 1677 C C . VAL B 1 91 ? 8.398 -10.547 -5.113 1 92.56 91 VAL B C 1
ATOM 1679 O O . VAL B 1 91 ? 8.102 -9.555 -5.785 1 92.56 91 VAL B O 1
ATOM 1682 N N . ILE B 1 92 ? 8.141 -11.781 -5.5 1 93.62 92 ILE B N 1
ATOM 1683 C CA . ILE B 1 92 ? 7.383 -12.07 -6.711 1 93.62 92 ILE B CA 1
ATOM 1684 C C . ILE B 1 92 ? 6.059 -12.734 -6.352 1 93.62 92 ILE B C 1
ATOM 1686 O O . ILE B 1 92 ? 6.043 -13.789 -5.707 1 93.62 92 ILE B O 1
ATOM 1690 N N . PHE B 1 93 ? 5.004 -12.109 -6.73 1 93.94 93 PHE B N 1
ATOM 1691 C CA . PHE B 1 93 ? 3.66 -12.641 -6.535 1 93.94 93 PHE B CA 1
ATOM 1692 C C . PHE B 1 93 ? 3.205 -13.422 -7.762 1 93.94 93 PHE B C 1
ATOM 1694 O O . PHE B 1 93 ? 3.314 -12.938 -8.891 1 93.94 93 PHE B O 1
ATOM 1701 N N . THR B 1 94 ? 2.715 -14.617 -7.488 1 92.88 94 THR B N 1
ATOM 1702 C CA . THR B 1 94 ? 2.285 -15.469 -8.586 1 92.88 94 THR B CA 1
ATOM 1703 C C . THR B 1 94 ? 0.915 -16.078 -8.297 1 92.88 94 THR B C 1
ATOM 1705 O O . THR B 1 94 ? 0.655 -16.531 -7.184 1 92.88 94 THR B O 1
ATOM 1708 N N . LYS B 1 95 ? 0.027 -15.992 -9.32 1 90.75 95 LYS B N 1
ATOM 1709 C CA . LYS B 1 95 ? -1.254 -16.688 -9.219 1 90.75 95 LYS B CA 1
ATOM 1710 C C . LYS B 1 95 ? -1.058 -18.203 -9.133 1 90.75 95 LYS B C 1
ATOM 1712 O O . LYS B 1 95 ? -0.253 -18.766 -9.875 1 90.75 95 LYS B O 1
ATOM 1717 N N . ARG B 1 96 ? -1.801 -18.766 -8.211 1 85.5 96 ARG B N 1
ATOM 1718 C CA . ARG B 1 96 ? -1.73 -20.219 -8.086 1 85.5 96 ARG B CA 1
ATOM 1719 C C . ARG B 1 96 ? -2.502 -20.891 -9.211 1 85.5 96 ARG B C 1
ATOM 1721 O O . ARG B 1 96 ? -3.48 -20.344 -9.727 1 85.5 96 ARG B O 1
ATOM 1728 N N . PRO B 1 97 ? -1.919 -21.969 -9.734 1 71.38 97 PRO B N 1
ATOM 1729 C CA . PRO B 1 97 ? -2.623 -22.703 -10.781 1 71.38 97 PRO B CA 1
ATOM 1730 C C . PRO B 1 97 ? -4.07 -23.016 -10.414 1 71.38 97 PRO B C 1
ATOM 1732 O O . PRO B 1 97 ? -4.422 -23.016 -9.227 1 71.38 97 PRO B O 1
ATOM 1735 N N . GLN B 1 98 ? -5.078 -23.234 -11.266 1 62.81 98 GLN B N 1
ATOM 1736 C CA . GLN B 1 98 ? -6.52 -23.469 -11.32 1 62.81 98 GLN B CA 1
ATOM 1737 C C . GLN B 1 98 ? -6.969 -24.422 -10.227 1 62.81 98 GLN B C 1
ATOM 1739 O O . GLN B 1 98 ? -6.312 -25.438 -9.969 1 62.81 98 GLN B O 1
ATOM 1744 N N . GLY B 1 99 ? -8.203 -24.109 -9.484 1 58.06 99 GLY B N 1
ATOM 1745 C CA . GLY B 1 99 ? -9.062 -24.906 -8.617 1 58.06 99 GLY B CA 1
ATOM 1746 C C . GLY B 1 99 ? -9.102 -24.391 -7.191 1 58.06 99 GLY B C 1
ATOM 1747 O O . GLY B 1 99 ? -10.078 -24.594 -6.473 1 58.06 99 GLY B O 1
ATOM 1748 N N . GLU B 1 100 ? -8.062 -23.875 -6.559 1 57.91 100 GLU B N 1
ATOM 1749 C CA . GLU B 1 100 ? -8.094 -23.625 -5.117 1 57.91 100 GLU B CA 1
ATOM 1750 C C . GLU B 1 100 ? -7.793 -22.156 -4.801 1 57.91 100 GLU B C 1
ATOM 1752 O O . GLU B 1 100 ? -7.391 -21.828 -3.684 1 57.91 100 GLU B O 1
ATOM 1757 N N . ASP B 1 101 ? -8.125 -21.25 -5.73 1 64.5 101 ASP B N 1
ATOM 1758 C CA . ASP B 1 101 ? -7.387 -20 -5.555 1 64.5 101 ASP B CA 1
ATOM 1759 C C . ASP B 1 101 ? -8.242 -18.938 -4.863 1 64.5 101 ASP B C 1
ATOM 1761 O O . ASP B 1 101 ? -7.719 -17.969 -4.309 1 64.5 101 ASP B O 1
ATOM 1765 N N . GLU B 1 102 ? -9.586 -19.266 -4.926 1 66.88 102 GLU B N 1
ATOM 1766 C CA . GLU B 1 102 ? -10.422 -18.219 -4.344 1 66.88 102 GLU B CA 1
ATOM 1767 C C . GLU B 1 102 ? -11.492 -18.812 -3.439 1 66.88 102 GLU B C 1
ATOM 1769 O O . GLU B 1 102 ? -11.984 -19.922 -3.693 1 66.88 102 GLU B O 1
ATOM 1774 N N . TRP B 1 103 ? -11.633 -18.234 -2.256 1 70.94 103 TRP B N 1
ATOM 1775 C CA . TRP B 1 103 ? -12.703 -18.672 -1.366 1 70.94 103 TRP B CA 1
ATOM 1776 C C . TRP B 1 103 ? -13.359 -17.484 -0.684 1 70.94 103 TRP B C 1
ATOM 1778 O O . TRP B 1 103 ? -12.797 -16.391 -0.649 1 70.94 103 TRP B O 1
ATOM 1788 N N . THR B 1 104 ? -14.68 -17.625 -0.606 1 64.31 104 THR B N 1
ATOM 1789 C CA . THR B 1 104 ? -15.422 -16.578 0.111 1 64.31 104 THR B CA 1
ATOM 1790 C C . THR B 1 104 ? -15.422 -16.859 1.611 1 64.31 104 THR B C 1
ATOM 1792 O O . THR B 1 104 ? -15.5 -18.016 2.033 1 64.31 104 THR B O 1
ATOM 1795 N N . TRP B 1 105 ? -14.836 -15.914 2.34 1 56.22 105 TRP B N 1
ATOM 1796 C CA . TRP B 1 105 ? -14.938 -16.016 3.793 1 56.22 105 TRP B CA 1
ATOM 1797 C C . TRP B 1 105 ? -16.375 -15.836 4.254 1 56.22 105 TRP B C 1
ATOM 1799 O O . TRP B 1 105 ? -17.031 -14.852 3.891 1 56.22 105 TRP B O 1
ATOM 1809 N N . LYS B 1 106 ? -17.219 -16.844 4.281 1 50.03 106 LYS B N 1
ATOM 1810 C CA . LYS B 1 106 ? -18.516 -16.688 4.949 1 50.03 106 LYS B CA 1
ATOM 1811 C C . LYS B 1 106 ? -18.328 -16.344 6.422 1 50.03 106 LYS B C 1
ATOM 1813 O O . LYS B 1 106 ? -17.531 -16.953 7.121 1 50.03 106 LYS B O 1
ATOM 1818 N N . LYS B 1 107 ? -18.578 -15.117 6.824 1 44.66 107 LYS B N 1
ATOM 1819 C CA . LYS B 1 107 ? -18.797 -14.828 8.242 1 44.66 107 LYS B CA 1
ATOM 1820 C C . LYS B 1 107 ? -19.719 -15.852 8.875 1 44.66 107 LYS B C 1
ATOM 1822 O O . LYS B 1 107 ? -20.828 -16.109 8.367 1 44.66 107 LYS B O 1
ATOM 1827 N N . PHE B 1 108 ? -19.391 -16.969 9.422 1 31.89 108 PHE B N 1
ATOM 1828 C CA . PHE B 1 108 ? -20.391 -17.672 10.219 1 31.89 108 PHE B CA 1
ATOM 1829 C C . PHE B 1 108 ? -21.141 -16.703 11.133 1 31.89 108 PHE B C 1
ATOM 1831 O O . PHE B 1 108 ? -20.516 -15.883 11.812 1 31.89 108 PHE B O 1
ATOM 1838 N N . LYS B 1 109 ? -22.469 -16.594 10.867 1 25.64 109 LYS B N 1
ATOM 1839 C CA . LYS B 1 109 ? -23.453 -16.047 11.781 1 25.64 109 LYS B CA 1
ATOM 1840 C C . LYS B 1 109 ? -23.438 -16.781 13.125 1 25.64 109 LYS B C 1
ATOM 1842 O O . LYS B 1 109 ? -23.422 -18.016 13.164 1 25.64 109 LYS B O 1
#

Nearest PDB structures (foldseek):
  6j9a-assembly1_A  TM=6.531E-01  e=6.826E-03  Arabidopsis thaliana
  6fas-assembly2_B  TM=6.642E-01  e=8.097E-03  Arabidopsis thaliana
  2xzo-assembly1_A  TM=3.772E-01  e=4.220E-02  Homo sapiens
  5fuc-assembly2_C  TM=3.446E-01  e=3.380E+00  Homo sapiens
  6mol-assembly1_C  TM=4.247E-01  e=7.084E+00  Homo sapiens

pLDDT: mean 82.99, std 16.78, range [25.64, 97.12]

Radius of gyration: 18.49 Å; Cα contacts (8 Å, |Δi|>4): 415; chains: 2; bounding box: 42×50×61 Å

Organism: Gossypium schwendimanii (NCBI:txid34291)